Protein 1ZAR (pdb70)

Solvent-accessible surface area: 14507 Å² total; per-residue (Å²): 140,23,57,110,17,52,65,115,19,39,173,75,12,30,93,0,0,40,0,0,38,93,17,12,200,71,76,97,34,0,20,7,109,62,0,10,74,82,7,212,10,50,82,133,108,0,74,86,23,6,110,100,0,43,111,30,156,0,3,81,55,106,123,166,121,100,57,3,4,13,6,39,38,53,0,0,5,0,6,0,3,18,72,0,47,176,54,46,58,2,67,58,25,32,170,90,104,32,97,42,188,86,18,1,30,26,32,2,111,0,145,152,48,22,88,0,12,0,19,1,4,40,102,160,130,110,208,72,74,5,45,98,0,30,123,19,0,65,44,1,32,109,2,1,95,87,0,58,81,35,22,9,1,112,20,39,6,79,39,4,0,0,0,0,12,48,62,20,123,12,98,62,0,126,164,46,190,21,165,66,21,78,109,6,2,67,74,0,13,86,20,10,25,79,3,53,161,99,23,6,4,4,1,45,3,18,37,100,10,0,18,9,28,183,164,22,16,58,0,43,25,0,27,91,8,25,84,52,62,86,179,29,52,105,102,36,2,28,91,3,0,107,68,0,4,35,24,0,42,188,52,40,188,11,164,80,85,54,97,66,8,15,65,184,13,35,166

Organism: Archaeoglobus fulgidus (strain ATCC 49558 / DSM 4304 / JCM 9628 / NBRC 100126 / VC-16) (NCBI:txid224325)

Nearest PDB structures (foldseek):
  1zar-assembly1_A  TM=1.004E+00  e=7.094E-53  Archaeoglobus fulgidus
  1zao-assembly1_A  TM=9.991E-01  e=5.101E-49  Archaeoglobus fulgidus
  6hk6-assembly5_H  TM=8.586E-01  e=5.696E-20  Homo sapiens
  6hk6-assembly4_G  TM=8.604E-01  e=1.567E-19  Homo sapiens
  6fdn-assembly1_A  TM=8.155E-01  e=6.422E-16  Homo sapiens

Secondary structure (DSSP, 8-state):
-HHHHHHT--HHHHHHHHHHHTTTTT-SSEEHHHHHHHHT--HHHHHHHHHHHHHTTSEEEE-SSS-EEEE-HHHHHHHHHHHHHHTTS-SEEEEEEEE-SSEEEEEEEETTTEEEEEEEE-------HHHHHHHHHHHHHHHHHHTTTSSS--EEEEETTEEEEEPP--EEGGG---S-HHHHHHHHHHHHHHHHHTTEE-S--STTSEEEETTEEEE---TT-EETTSTTHHHHHHHHHHHHHHHHHHHH-----HHHHHHHHH-

B-factor: mean 25.36, std 10.96, range [11.83, 105.33]

Foldseek 3Di:
DLQVLLVVDDPLLLLLLVQQVVCLVPDLFAALVSSCVSSVHDSVVSVVSQVVCVVVQQWDFDCPPGTTIHGDLSNLVSSQVVVCVVVQNFPDWAAWPDDDDFWTKTWGAHPVQGIKIKIFTQAVPPPRRQVGLQLLQVQQQVLLVLLPPAQAWAWDDTGRNITITHDDPFAQQLPDDDPCLVVQLVLVLVSQLVSVVSQKHQQDAASRQWTDDPVHIHGHDRSRMDGRVPPCSLVSNLCNLVRHVVVCCVPPVDDDDSVVSSVVSVD

Radius of gyration: 21.13 Å; Cα contacts (8 Å, |Δi|>4): 454; chains: 1; bounding box: 56×55×35 Å

InterPro domains:
  IPR000687 RIO kinase [SM00090] (49-281)
  IPR008266 Tyrosine-protein kinase, active site [PS00109] (214-226)
  IPR011009 Protein kinase-like domain superfamily [SSF56112] (94-277)
  IPR015285 RIO2 kinase winged helix domain, N-terminal [PF09202] (10-86)
  IPR018934 RIO-type domain [PF01163] (106-273)
  IPR036388 Winged helix-like DNA-binding domain superfamily [G3DSA:1.10.10.10] (1-90)
  IPR036390 Winged helix DNA-binding domain superfamily [SSF46785] (2-89)

Structure (mmCIF, N/CA/C/O backbone):
data_1ZAR
#
_entry.id   1ZAR
#
_cell.length_a   116.328
_cell.length_b   44.589
_cell.length_c   62.630
_cell.angle_alpha   90.00
_cell.angle_beta   93.88
_cell.angle_gamma   90.00
#
_symmetry.space_group_name_H-M   'C 1 2 1'
#
loop_
_entity.id
_entity.type
_entity.pdbx_description
1 polymer 'Rio2 kinase'
2 non-polymer 'MANGANESE (II) ION'
3 non-polymer "ADENOSINE-5'-DIPHOSPHATE"
4 non-polymer 1,2-ETHANEDIOL
5 water water
#
loop_
_atom_site.group_PDB
_atom_site.id
_atom_site.type_symbol
_atom_site.label_atom_id
_atom_site.label_alt_id
_atom_site.label_comp_id
_atom_site.label_asym_id
_atom_site.label_entity_id
_atom_site.label_seq_id
_atom_site.pdbx_PDB_ins_code
_atom_site.Cartn_x
_atom_site.Cartn_y
_atom_site.Cartn_z
_atom_site.occupancy
_atom_site.B_iso_or_equiv
_atom_site.auth_seq_id
_atom_site.auth_comp_id
_atom_site.auth_asym_id
_atom_site.auth_atom_id
_atom_site.pdbx_PDB_model_num
ATOM 1 N N . ASN A 1 2 ? 65.436 48.175 22.130 1.00 39.53 2 ASN A N 1
ATOM 2 C CA . ASN A 1 2 ? 65.835 46.743 22.111 1.00 39.17 2 ASN A CA 1
ATOM 3 C C . ASN A 1 2 ? 65.300 45.937 20.917 1.00 38.21 2 ASN A C 1
ATOM 4 O O . ASN A 1 2 ? 66.034 45.103 20.376 1.00 38.00 2 ASN A O 1
ATOM 9 N N . ILE A 1 3 ? 64.038 46.158 20.520 1.00 36.83 3 ILE A N 1
ATOM 10 C CA . ILE A 1 3 ? 63.489 45.485 19.314 1.00 35.77 3 ILE A CA 1
ATOM 11 C C . ILE A 1 3 ? 64.350 45.764 18.075 1.00 34.47 3 ILE A C 1
ATOM 12 O O . ILE A 1 3 ? 64.510 44.895 17.206 1.00 33.31 3 ILE A O 1
ATOM 17 N N . ALA A 1 4 ? 64.903 46.973 18.007 1.00 33.32 4 ALA A N 1
ATOM 18 C CA . ALA A 1 4 ? 65.763 47.365 16.891 1.00 32.79 4 ALA A CA 1
ATOM 19 C C . ALA A 1 4 ? 67.096 46.629 16.969 1.00 32.24 4 ALA A C 1
ATOM 20 O O . ALA A 1 4 ? 67.651 46.236 15.948 1.00 32.00 4 ALA A O 1
ATOM 22 N N . GLU A 1 5 ? 67.594 46.442 18.191 1.00 31.90 5 GLU A N 1
ATOM 23 C CA . GLU A 1 5 ? 68.851 45.722 18.431 1.00 32.27 5 GLU A CA 1
ATOM 24 C C . GLU A 1 5 ? 68.686 44.260 18.058 1.00 30.16 5 GLU A C 1
ATOM 25 O O . GLU A 1 5 ? 69.539 43.656 17.404 1.00 29.83 5 GLU A O 1
ATOM 31 N N . LEU A 1 6 ? 67.568 43.693 18.476 1.00 28.52 6 LEU A N 1
ATOM 32 C CA . LEU A 1 6 ? 67.247 42.322 18.157 1.00 26.88 6 LEU A CA 1
ATOM 33 C C . LEU A 1 6 ? 67.204 42.130 16.644 1.00 25.79 6 LEU A C 1
ATOM 34 O O . LEU A 1 6 ? 67.761 41.168 16.108 1.00 24.43 6 LEU A O 1
ATOM 39 N N . TYR A 1 7 ? 66.526 43.052 15.968 1.00 25.11 7 TYR A N 1
ATOM 40 C CA . TYR A 1 7 ? 66.406 43.020 14.516 1.00 24.89 7 TYR A CA 1
ATOM 41 C C . TYR A 1 7 ? 67.787 42.972 13.863 1.00 25.96 7 TYR A C 1
ATOM 42 O O . TYR A 1 7 ? 68.007 42.246 12.879 1.00 25.18 7 TYR A O 1
ATOM 51 N N . GLY A 1 8 ? 68.722 43.738 14.427 1.00 26.82 8 GLY A N 1
ATOM 52 C CA . GLY A 1 8 ? 70.083 43.797 13.895 1.00 28.11 8 GLY A CA 1
ATOM 53 C C . GLY A 1 8 ? 70.929 42.547 14.091 1.00 28.59 8 GLY A C 1
ATOM 54 O O . GLY A 1 8 ? 72.002 42.438 13.493 1.00 29.83 8 GLY A O 1
ATOM 55 N N . LYS A 1 9 ? 70.474 41.619 14.935 1.00 28.68 9 LYS A N 1
ATOM 56 C CA . LYS A 1 9 ? 71.181 40.360 15.170 1.00 28.56 9 LYS A CA 1
ATOM 57 C C . LYS A 1 9 ? 70.821 39.303 14.124 1.00 28.18 9 LYS A C 1
ATOM 58 O O . LYS A 1 9 ? 71.435 38.226 14.078 1.00 28.18 9 LYS A O 1
ATOM 64 N N . MET A 1 10 ? 69.834 39.623 13.285 1.00 27.39 10 MET A N 1
ATOM 65 C CA . MET A 1 10 ? 69.270 38.665 12.332 1.00 26.84 10 MET A CA 1
ATOM 66 C C . MET A 1 10 ? 69.891 38.724 10.951 1.00 26.66 10 MET A C 1
ATOM 67 O O . MET A 1 10 ? 69.895 39.773 10.311 1.00 27.52 10 MET A O 1
ATOM 72 N N . GLY A 1 11 ? 70.385 37.584 10.489 1.00 26.26 11 GLY A N 1
ATOM 73 C CA . GLY A 1 11 ? 70.942 37.481 9.145 1.00 25.38 11 GLY A CA 1
ATOM 74 C C . GLY A 1 11 ? 69.935 36.870 8.199 1.00 24.98 11 GLY A C 1
ATOM 75 O O . GLY A 1 11 ? 68.834 36.491 8.605 1.00 24.23 11 GLY A O 1
ATOM 76 N N . LYS A 1 12 ? 70.326 36.757 6.935 1.00 24.26 12 LYS A N 1
ATOM 77 C CA . LYS A 1 12 ? 69.469 36.183 5.919 1.00 24.15 12 LYS A CA 1
ATOM 78 C C . LYS A 1 12 ? 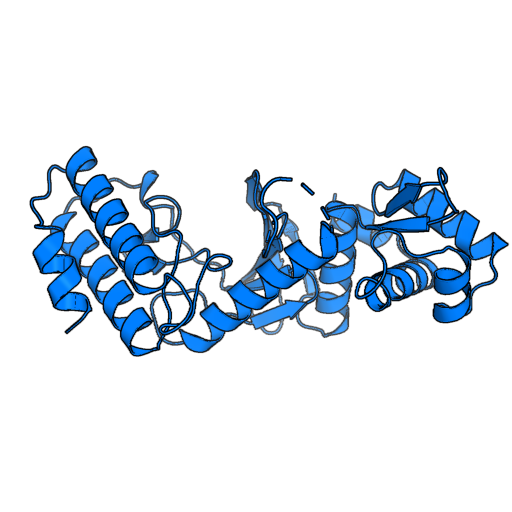68.995 34.774 6.301 1.00 22.72 12 LYS A C 1
ATOM 79 O O . LYS A 1 12 ? 67.829 34.448 6.097 1.00 21.91 12 LYS A O 1
ATOM 85 N N . HIS A 1 13 ? 69.880 33.958 6.871 1.00 21.44 13 HIS A N 1
ATOM 86 C CA . HIS A 1 13 ? 69.515 32.589 7.227 1.00 21.44 13 HIS A CA 1
ATOM 87 C C . HIS A 1 13 ? 68.519 32.572 8.362 1.00 20.48 13 HIS A C 1
ATOM 88 O O . HIS A 1 13 ? 67.595 31.770 8.339 1.00 19.54 13 HIS A O 1
ATOM 95 N N . SER A 1 14 ? 68.667 33.500 9.308 1.00 20.56 14 SER A N 1
ATOM 96 C CA . SER A 1 14 ? 67.694 33.610 10.410 1.00 20.60 14 SER A CA 1
ATOM 97 C C . SER A 1 14 ? 66.286 33.928 9.896 1.00 19.69 14 SER A C 1
ATOM 98 O O . SER A 1 14 ? 65.289 33.274 10.277 1.00 19.12 14 SER A O 1
ATOM 101 N N . TRP A 1 15 ? 66.191 34.928 9.021 1.00 19.67 15 TRP A N 1
ATOM 102 C CA . TRP A 1 15 ? 64.893 35.261 8.434 1.00 18.87 15 TRP A CA 1
ATOM 103 C C . TRP A 1 15 ? 64.287 34.076 7.659 1.00 18.99 15 TRP A C 1
ATOM 104 O O . TRP A 1 15 ? 63.084 33.842 7.725 1.00 18.89 15 TRP A O 1
ATOM 115 N N . ARG A 1 16 ? 65.128 33.316 6.940 1.00 19.08 16 ARG A N 1
ATOM 116 C CA . ARG A 1 16 ? 64.638 32.140 6.197 1.00 19.23 16 ARG A CA 1
ATOM 117 C C . ARG A 1 16 ? 64.061 31.087 7.133 1.00 18.30 16 ARG A C 1
ATOM 118 O O . ARG A 1 16 ? 63.018 30.471 6.837 1.00 18.62 16 ARG A O 1
ATOM 126 N N . ILE A 1 17 ? 64.714 30.890 8.276 1.00 16.80 17 ILE A N 1
ATOM 127 C CA . ILE A 1 17 ? 64.205 29.959 9.289 1.00 16.10 17 ILE A CA 1
ATOM 128 C C . ILE A 1 17 ? 62.858 30.448 9.831 1.00 15.77 17 ILE A C 1
ATOM 129 O O . ILE A 1 17 ? 61.890 29.663 9.958 1.00 15.67 17 ILE A O 1
ATOM 134 N N . MET A 1 18 ? 62.768 31.750 10.095 1.00 15.41 18 MET A N 1
ATOM 135 C CA . MET A 1 18 ? 61.519 32.314 10.609 1.00 17.98 18 MET A CA 1
ATOM 136 C C . MET A 1 18 ? 60.377 32.210 9.595 1.00 17.44 18 MET A C 1
ATOM 137 O O . MET A 1 18 ? 59.230 31.917 9.971 1.00 16.15 18 MET A O 1
ATOM 142 N N . ASP A 1 19 ? 60.697 32.428 8.318 1.00 17.54 19 ASP A N 1
ATOM 143 C CA . ASP A 1 19 ? 59.719 32.263 7.225 1.00 18.94 19 ASP A CA 1
ATOM 144 C C . ASP A 1 19 ? 59.164 30.839 7.204 1.00 19.22 19 ASP A C 1
ATOM 145 O O . ASP A 1 19 ? 57.961 30.616 7.023 1.00 18.61 19 ASP A O 1
ATOM 154 N N . ALA A 1 20 ? 60.066 29.868 7.353 1.00 17.97 20 ALA A N 1
ATOM 155 C CA . ALA A 1 20 ? 59.694 28.465 7.362 1.00 18.32 20 ALA A CA 1
ATOM 156 C C . ALA A 1 20 ? 58.756 28.104 8.508 1.00 17.68 20 ALA A C 1
ATOM 157 O O . ALA A 1 20 ? 57.854 27.274 8.339 1.00 19.27 20 ALA A O 1
ATOM 159 N N . ILE A 1 21 ? 58.982 28.663 9.697 1.00 16.56 21 ILE A N 1
ATOM 160 C CA . ILE A 1 21 ? 58.025 28.442 10.789 1.00 16.44 21 ILE A CA 1
ATOM 161 C C . ILE A 1 21 ? 56.697 29.088 10.388 1.00 16.64 21 ILE A C 1
ATOM 162 O O . ILE A 1 21 ? 55.648 28.426 10.380 1.00 16.33 21 ILE A O 1
ATOM 167 N N . PHE A 1 22 ? 56.752 30.371 10.023 1.00 16.16 22 PHE A N 1
ATOM 168 C CA . PHE A 1 22 ? 55.529 31.129 9.717 1.00 17.00 22 PHE A CA 1
ATOM 169 C C . PHE A 1 22 ? 54.617 30.434 8.729 1.00 17.72 22 PHE A C 1
ATOM 170 O O . PHE A 1 22 ? 53.396 30.399 8.922 1.00 18.31 22 PHE A O 1
ATOM 178 N N . LYS A 1 23 ? 55.213 29.887 7.680 1.00 18.30 23 LYS A N 1
ATOM 179 C CA . LYS A 1 23 ? 54.446 29.313 6.560 1.00 19.91 23 LYS A CA 1
ATOM 180 C C . LYS A 1 23 ? 53.864 27.947 6.890 1.00 20.26 23 LYS A C 1
ATOM 181 O O . LYS A 1 23 ? 53.075 27.381 6.114 1.00 19.95 23 LYS A O 1
ATOM 187 N N . ASN A 1 24 ? 54.232 27.425 8.052 1.00 19.04 24 ASN A N 1
ATOM 188 C CA . ASN A 1 24 ? 53.739 26.118 8.487 1.00 20.22 24 ASN A CA 1
ATOM 189 C C . ASN A 1 24 ? 52.932 26.181 9.771 1.00 19.85 24 ASN A C 1
ATOM 190 O O . ASN A 1 24 ? 52.578 25.166 10.335 1.00 20.09 24 ASN A O 1
ATOM 195 N N . LEU A 1 25 ? 52.614 27.395 10.213 1.00 19.91 25 LEU A N 1
ATOM 196 C CA . LEU A 1 25 ? 51.782 27.578 11.391 1.00 21.78 25 LEU A CA 1
ATOM 197 C C . LEU A 1 25 ? 50.350 27.093 11.189 1.00 23.04 25 LEU A C 1
ATOM 198 O O . LEU A 1 25 ? 49.657 26.803 12.165 1.00 24.16 25 LEU A O 1
ATOM 203 N N . TRP A 1 26 ? 49.919 27.001 9.932 1.00 24.82 26 TRP A N 1
ATOM 204 C CA . TRP A 1 26 ? 48.530 26.660 9.617 1.00 27.30 26 TRP A CA 1
ATOM 205 C C . TRP A 1 26 ? 48.202 25.225 10.019 1.00 27.86 26 TRP A C 1
ATOM 206 O O . TRP A 1 26 ? 47.039 24.885 10.259 1.00 28.68 26 TRP A O 1
ATOM 217 N N . ASP A 1 27 ? 49.210 24.372 10.090 1.00 27.19 27 ASP A N 1
ATOM 218 C CA . ASP A 1 27 ? 48.907 22.996 10.474 1.00 27.60 27 ASP A CA 1
ATOM 219 C C . ASP A 1 27 ? 49.780 22.418 11.600 1.00 26.95 27 ASP A C 1
ATOM 220 O O . ASP A 1 27 ? 49.586 21.275 11.998 1.00 26.32 27 ASP A O 1
ATOM 225 N N . TYR A 1 28 ? 50.720 23.212 12.119 1.00 26.15 28 TYR A N 1
ATOM 226 C CA . TYR A 1 28 ? 51.465 22.859 13.344 1.00 25.89 28 TYR A CA 1
ATOM 227 C C . TYR A 1 28 ? 51.555 24.035 14.301 1.00 26.14 28 TYR A C 1
ATOM 228 O O . TYR A 1 28 ? 51.751 25.170 13.871 1.00 27.27 28 TYR A O 1
ATOM 237 N N . GLU A 1 29 ? 51.436 23.770 15.594 1.00 25.77 29 GLU A N 1
ATOM 238 C CA . GLU A 1 29 ? 51.797 24.774 16.584 1.00 27.14 29 GLU A CA 1
ATOM 239 C C . GLU A 1 29 ? 53.321 24.815 16.658 1.00 25.69 29 GLU A C 1
ATOM 240 O O . GLU A 1 29 ? 53.938 25.860 16.451 1.00 27.15 29 GLU A O 1
ATOM 246 N N . TYR A 1 30 ? 53.918 23.653 16.921 1.00 23.28 30 TYR A N 1
ATOM 247 C CA . TYR A 1 30 ? 55.372 23.498 16.878 1.00 21.56 30 TYR A CA 1
ATOM 248 C C . TYR A 1 30 ? 55.730 22.840 15.572 1.00 19.48 30 TYR A C 1
ATOM 249 O O . TYR A 1 30 ? 55.400 21.664 15.341 1.00 18.52 30 TYR A O 1
ATOM 258 N N . VAL A 1 31 ? 56.364 23.610 14.698 1.00 17.48 31 VAL A N 1
ATOM 259 C CA . VAL A 1 31 ? 56.732 23.112 13.383 1.00 16.21 31 VAL A CA 1
ATOM 260 C C . VAL A 1 31 ? 57.937 22.158 13.513 1.00 16.05 31 VAL A C 1
ATOM 261 O O . VAL A 1 31 ? 58.952 22.527 14.102 1.00 16.56 31 VAL A O 1
ATOM 265 N N . PRO A 1 32 ? 57.832 20.941 12.947 1.00 16.54 32 PRO A N 1
ATOM 266 C CA . PRO A 1 32 ? 58.926 19.989 13.023 1.00 16.36 32 PRO A CA 1
ATOM 267 C C . PRO A 1 32 ? 60.206 20.521 12.382 1.00 16.64 32 PRO A C 1
ATOM 268 O O . PRO A 1 32 ? 60.155 21.167 11.331 1.00 16.10 32 PRO A O 1
ATOM 272 N N . LEU A 1 33 ? 61.338 20.266 13.038 1.00 17.18 33 LEU A N 1
ATOM 273 C CA . LEU A 1 33 ? 62.643 20.648 12.509 1.00 17.74 33 LEU A CA 1
ATO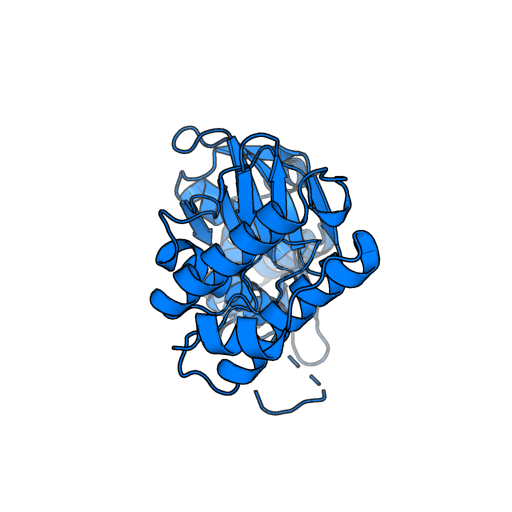M 274 C C . LEU A 1 33 ? 62.830 20.255 11.049 1.00 18.19 33 LEU A C 1
ATOM 275 O O . LEU A 1 33 ? 63.365 21.023 10.264 1.00 18.17 33 LEU A O 1
ATOM 280 N N . GLN A 1 34 ? 62.418 19.032 10.688 1.00 18.99 34 GLN A N 1
ATOM 281 C CA . GLN A 1 34 ? 62.616 18.549 9.319 1.00 19.62 34 GLN A CA 1
ATOM 282 C C . GLN A 1 34 ? 61.920 19.408 8.273 1.00 19.61 34 GLN A C 1
ATOM 283 O O . GLN A 1 34 ? 62.436 19.565 7.167 1.00 19.28 34 GLN A O 1
ATOM 289 N N . LEU A 1 35 ? 60.741 19.935 8.628 1.00 19.55 35 LEU A N 1
ATOM 290 C CA . LEU A 1 35 ? 59.969 20.826 7.754 1.00 20.23 35 LEU A CA 1
ATOM 291 C C . LEU A 1 35 ? 60.554 22.218 7.680 1.00 20.38 35 LEU A C 1
ATOM 292 O O . LEU A 1 35 ? 60.548 22.855 6.629 1.00 19.71 35 LEU A O 1
ATOM 297 N N . ILE A 1 36 ? 61.031 22.709 8.820 1.00 18.80 36 ILE A N 1
ATOM 298 C CA . ILE A 1 36 ? 61.711 23.988 8.849 1.00 18.57 36 ILE A CA 1
ATOM 299 C C . ILE A 1 36 ? 62.929 23.904 7.930 1.00 19.04 36 ILE A C 1
ATOM 300 O O . ILE A 1 36 ? 63.125 24.778 7.104 1.00 19.68 36 ILE A O 1
ATOM 305 N N . SER A 1 37 ? 63.718 22.841 8.076 1.00 20.00 37 SER A N 1
ATOM 306 C CA . SER A 1 37 ? 64.920 22.610 7.248 1.00 21.52 37 SER A CA 1
ATOM 307 C C . SER A 1 37 ? 64.564 22.497 5.753 1.00 22.69 37 SER A C 1
ATOM 308 O O . SER A 1 37 ? 65.130 23.196 4.906 1.00 22.22 37 SER A O 1
ATOM 311 N N . SER A 1 38 ? 63.598 21.639 5.432 1.00 23.93 38 SER A N 1
ATOM 312 C CA . SER A 1 38 ? 63.228 21.447 4.023 1.00 25.64 38 SER A CA 1
ATOM 313 C C . SER A 1 38 ? 62.652 22.722 3.383 1.00 26.01 38 SER A C 1
ATOM 314 O O . SER A 1 38 ? 63.007 23.051 2.249 1.00 26.21 38 SER A O 1
ATOM 317 N N . HIS A 1 39 ? 61.814 23.462 4.116 1.00 25.49 39 HIS A N 1
ATOM 318 C CA . HIS A 1 39 ? 61.238 24.716 3.603 1.00 26.51 39 HIS A CA 1
ATOM 319 C C . HIS A 1 39 ? 62.287 25.806 3.403 1.00 25.83 39 HIS A C 1
ATOM 320 O O . HIS A 1 39 ? 62.264 26.514 2.389 1.00 26.56 39 HIS A O 1
ATOM 327 N N . ALA A 1 40 ? 63.222 25.928 4.348 1.00 24.31 40 ALA A N 1
ATOM 328 C CA . ALA A 1 40 ? 64.211 26.997 4.316 1.00 24.42 40 ALA A CA 1
ATOM 329 C C . ALA A 1 40 ? 65.367 26.641 3.388 1.00 24.42 40 ALA A C 1
ATOM 330 O O . ALA A 1 40 ? 66.184 27.509 3.072 1.00 24.19 40 ALA A O 1
ATOM 332 N N . ARG A 1 41 ? 65.407 25.374 2.956 1.00 24.58 41 ARG A N 1
ATOM 333 C CA . ARG A 1 41 ? 66.537 24.827 2.182 1.00 25.88 41 ARG A CA 1
ATOM 334 C C . ARG A 1 41 ? 67.856 25.069 2.918 1.00 25.51 41 ARG A C 1
ATOM 335 O O . ARG A 1 41 ? 68.838 25.550 2.340 1.00 25.88 41 ARG A O 1
ATOM 343 N N . ILE A 1 42 ? 67.835 24.757 4.214 1.00 24.79 42 ILE A N 1
ATOM 344 C CA . ILE A 1 42 ? 68.996 24.812 5.094 1.00 24.42 42 ILE A CA 1
ATOM 345 C C . ILE A 1 42 ? 69.066 23.464 5.759 1.00 24.94 42 ILE A C 1
ATOM 346 O O . ILE A 1 42 ? 68.038 22.964 6.227 1.00 25.15 42 ILE A O 1
ATOM 351 N N . GLY A 1 43 ? 70.269 22.875 5.795 1.00 24.62 43 GLY A N 1
ATOM 352 C CA . GLY A 1 43 ? 70.486 21.520 6.299 1.00 25.48 43 GLY A CA 1
ATOM 353 C C . GLY A 1 43 ? 70.063 21.399 7.740 1.00 25.36 43 GLY A C 1
ATOM 354 O O . GLY A 1 43 ? 70.090 22.398 8.467 1.00 24.58 43 GLY A O 1
ATOM 355 N N . GLU A 1 44 ? 69.646 20.200 8.153 1.00 25.71 44 GLU A N 1
ATOM 356 C CA . GLU A 1 44 ? 69.057 20.036 9.486 1.00 26.96 44 GLU A CA 1
ATOM 357 C C . GLU A 1 44 ? 69.974 20.443 10.629 1.00 26.25 44 GLU A C 1
ATOM 358 O O . GLU A 1 44 ? 69.519 21.045 11.594 1.00 24.87 44 GLU A O 1
ATOM 364 N N . GLU A 1 45 ? 71.269 20.142 10.527 1.00 26.15 45 GLU A N 1
ATOM 365 C CA . GLU A 1 45 ? 72.168 20.469 11.635 1.00 26.41 45 GLU A CA 1
ATOM 366 C C . GLU A 1 45 ? 72.316 21.987 11.760 1.00 24.46 45 GLU A C 1
ATOM 367 O O . GLU A 1 45 ? 72.250 22.521 12.872 1.00 24.12 45 GLU A O 1
ATOM 373 N N . LYS A 1 46 ? 72.457 22.671 10.624 1.00 22.43 46 LYS A N 1
ATOM 374 C CA . LYS A 1 46 ? 72.564 24.136 10.602 1.00 22.26 46 LYS A CA 1
ATOM 375 C C . LYS A 1 46 ? 71.253 24.788 11.061 1.00 21.19 46 LYS A C 1
ATOM 376 O O . LYS A 1 46 ? 71.277 25.745 11.844 1.00 20.29 46 LYS A O 1
ATOM 382 N N . ALA A 1 47 ? 70.130 24.277 10.561 1.00 19.65 47 ALA A N 1
ATOM 383 C CA . ALA A 1 47 ? 68.804 24.768 11.014 1.00 18.86 47 ALA A CA 1
ATOM 384 C C . ALA A 1 47 ? 68.656 24.630 12.530 1.00 18.92 47 ALA A C 1
ATOM 385 O O . ALA A 1 47 ? 68.140 25.538 13.222 1.00 17.58 47 ALA A O 1
ATOM 387 N N . ARG A 1 48 ? 69.071 23.485 13.063 1.00 19.14 48 ARG A N 1
ATOM 388 C CA . ARG A 1 48 ? 69.036 23.290 14.506 1.00 19.68 48 ARG A CA 1
ATOM 389 C C . ARG A 1 48 ? 69.883 24.316 15.246 1.00 19.50 48 ARG A C 1
ATOM 390 O O . ARG A 1 48 ? 69.435 24.880 16.260 1.00 19.06 48 ARG A O 1
ATOM 398 N N . ASN A 1 49 ? 71.079 24.574 14.738 1.00 19.26 49 ASN A N 1
ATOM 399 C CA . ASN A 1 49 ? 71.949 25.592 15.350 1.00 19.83 49 ASN A CA 1
ATOM 400 C C . ASN A 1 49 ? 71.322 26.980 15.323 1.00 18.83 49 ASN A C 1
ATOM 401 O O . ASN A 1 49 ? 71.365 27.709 16.320 1.00 18.67 49 ASN A O 1
ATOM 406 N N . ILE A 1 50 ? 70.728 27.332 14.189 1.00 18.35 50 ILE A N 1
ATOM 407 C CA . ILE A 1 50 ? 70.028 28.635 14.066 1.00 17.39 50 ILE A CA 1
ATOM 408 C C . ILE A 1 50 ? 68.884 28.743 15.098 1.00 16.23 50 ILE A C 1
ATOM 409 O O . ILE A 1 50 ? 68.741 29.769 15.776 1.00 16.84 50 ILE A O 1
ATOM 414 N N . LEU A 1 51 ? 68.069 27.701 15.204 1.00 15.39 51 LEU A N 1
ATOM 415 C CA . LEU A 1 51 ? 66.944 27.675 16.143 1.00 15.08 51 LEU A CA 1
ATOM 416 C C . LEU A 1 51 ? 67.389 27.736 17.605 1.00 15.74 51 LEU A C 1
ATOM 417 O O . LEU A 1 51 ? 66.773 28.412 18.430 1.00 15.41 51 LEU A O 1
ATOM 422 N N . LYS A 1 52 ? 68.499 27.072 17.929 1.00 16.39 52 LYS A N 1
ATOM 423 C CA . LYS A 1 52 ? 69.075 27.238 19.265 1.00 16.88 52 LYS A CA 1
ATOM 424 C C . LYS A 1 52 ? 69.456 28.694 19.573 1.00 16.90 52 LYS A C 1
ATOM 425 O O . LYS A 1 52 ? 69.161 29.182 20.649 1.00 17.16 52 LYS A O 1
ATOM 431 N N . TYR A 1 53 ? 70.103 29.371 18.638 1.00 16.57 53 TYR A N 1
ATOM 432 C CA . TYR A 1 53 ? 70.492 30.771 18.848 1.00 17.82 53 TYR A CA 1
ATOM 433 C C . TYR A 1 53 ? 69.248 31.679 18.917 1.00 17.61 53 TYR A C 1
ATOM 434 O O . TYR A 1 53 ? 69.144 32.567 19.781 1.00 17.89 53 TYR A O 1
ATOM 443 N N . LEU A 1 54 ? 68.283 31.428 18.039 1.00 16.75 54 LEU A N 1
ATOM 444 C CA . LEU A 1 54 ? 67.037 32.204 18.107 1.00 16.50 54 LEU A CA 1
ATOM 445 C C . LEU A 1 54 ? 66.315 31.981 19.433 1.00 16.89 54 LEU A C 1
ATOM 446 O O . LEU A 1 54 ? 65.706 32.904 19.952 1.00 17.41 54 LEU A O 1
ATOM 451 N N . SER A 1 55 ? 66.376 30.771 19.992 1.00 17.33 55 SER A N 1
ATOM 452 C CA . SER A 1 55 ? 65.797 30.536 21.314 1.00 17.97 55 SER A CA 1
ATOM 453 C C . SER A 1 55 ? 66.558 31.336 22.406 1.00 19.52 55 SER A C 1
ATOM 454 O O . SER A 1 55 ? 65.944 31.883 23.343 1.00 18.70 55 SER A O 1
ATOM 457 N N . ASP A 1 56 ? 67.880 31.435 22.254 1.00 19.99 56 ASP A N 1
ATOM 458 C CA . ASP A 1 56 ? 68.714 32.228 23.173 1.00 21.38 56 ASP A CA 1
ATOM 459 C C . ASP A 1 56 ? 68.320 33.707 23.169 1.00 21.64 56 ASP A C 1
ATOM 460 O O . ASP A 1 56 ? 68.360 34.377 24.212 1.00 22.59 56 ASP A O 1
ATOM 465 N N . LEU A 1 57 ? 67.929 34.195 21.995 1.00 21.00 57 LEU A N 1
ATOM 466 C CA . LEU A 1 57 ? 67.477 35.571 21.778 1.00 20.91 57 LEU A CA 1
ATOM 467 C C . LEU A 1 57 ? 65.984 35.783 22.081 1.00 20.83 57 LEU A C 1
ATOM 468 O O . LEU A 1 57 ? 65.467 36.907 21.929 1.00 20.98 57 LEU A O 1
ATOM 473 N N . ARG A 1 58 ? 65.304 34.710 22.500 1.00 20.31 58 ARG A N 1
ATOM 474 C CA . ARG A 1 58 ? 63.897 34.725 22.920 1.00 21.06 58 ARG A CA 1
ATOM 475 C C . ARG A 1 58 ? 62.924 34.981 21.748 1.00 19.53 58 ARG A C 1
ATOM 476 O O . ARG A 1 58 ? 61.817 35.513 21.940 1.00 18.71 58 ARG A O 1
ATOM 484 N N . VAL A 1 59 ? 63.345 34.567 20.548 1.00 16.79 59 VAL A N 1
ATOM 485 C CA . VAL A 1 59 ? 62.603 34.779 19.302 1.00 15.83 59 VAL A CA 1
ATOM 486 C C . VAL A 1 59 ? 61.745 33.525 18.996 1.00 16.58 59 VAL A C 1
ATOM 487 O O . VAL A 1 59 ? 60.649 33.633 18.424 1.00 15.43 59 VAL A O 1
ATOM 491 N N . VAL A 1 60 ? 62.267 32.340 19.351 1.00 15.60 60 VAL A N 1
ATOM 492 C CA . VAL A 1 60 ? 61.523 31.070 19.192 1.00 16.04 60 VAL A CA 1
ATOM 493 C C . VAL A 1 60 ? 61.520 30.302 20.490 1.00 15.98 60 VAL A C 1
ATOM 494 O O . VAL A 1 60 ? 62.375 30.551 21.367 1.00 16.22 60 VAL A O 1
ATOM 498 N N . GLN A 1 61 ? 60.549 29.405 20.624 1.00 17.11 61 GLN A N 1
ATOM 499 C CA . GLN A 1 61 ? 60.510 28.425 21.704 1.00 18.81 61 GLN A CA 1
ATOM 500 C C . GLN A 1 61 ? 60.630 27.061 21.054 1.00 18.19 61 GLN A C 1
ATOM 501 O O . GLN A 1 61 ? 59.861 26.740 20.150 1.00 17.38 61 GLN A O 1
ATOM 507 N N . ASN A 1 62 ? 61.613 26.281 21.500 1.00 18.33 62 ASN A N 1
ATOM 508 C CA . ASN A 1 62 ? 61.854 24.951 20.957 1.00 19.57 62 ASN A CA 1
ATOM 509 C C . ASN A 1 62 ? 61.394 23.930 21.980 1.00 20.80 62 ASN A C 1
ATOM 510 O O . ASN A 1 62 ? 61.619 24.094 23.185 1.00 21.85 62 ASN A O 1
ATOM 515 N N . ARG A 1 63 ? 60.747 22.879 21.499 1.00 20.97 63 ARG A N 1
ATOM 516 C CA . ARG A 1 63 ? 60.310 21.804 22.366 1.00 23.05 63 ARG A CA 1
ATOM 517 C C . ARG A 1 63 ? 60.807 20.489 21.815 1.00 23.54 63 ARG A C 1
ATOM 518 O O . ARG A 1 63 ? 61.130 20.382 20.629 1.00 21.65 63 ARG A O 1
ATOM 526 N N . GLN A 1 64 ? 60.897 19.494 22.690 1.00 25.12 64 GLN A N 1
ATOM 527 C CA . GLN A 1 64 ? 61.419 18.185 22.296 1.00 27.86 64 GLN A CA 1
ATOM 528 C C . GLN A 1 64 ? 60.642 17.007 22.899 1.00 27.72 64 GLN A C 1
ATOM 529 O O . GLN A 1 64 ? 61.034 15.859 22.682 1.00 29.04 64 GLN A O 1
ATOM 535 N N . LYS A 1 65 ? 59.548 17.277 23.614 1.00 28.59 65 LYS A N 1
ATOM 536 C CA . LYS A 1 65 ? 58.819 16.220 24.346 1.00 29.17 65 LYS A CA 1
ATOM 537 C C . LYS A 1 65 ? 58.423 15.063 23.427 1.00 28.29 65 LYS A C 1
ATOM 538 O O . LYS A 1 65 ? 58.751 13.904 23.705 1.00 29.06 65 LYS A O 1
ATOM 544 N N . ASP A 1 66 ? 57.729 15.384 22.341 1.00 26.68 66 ASP A N 1
ATOM 545 C CA . ASP A 1 66 ? 57.279 14.384 21.385 1.00 24.95 66 ASP A CA 1
ATOM 546 C C . ASP A 1 66 ? 58.157 14.375 20.132 1.00 23.83 66 ASP A C 1
ATOM 547 O O . ASP A 1 66 ? 58.403 13.316 19.542 1.00 22.68 66 ASP A O 1
ATOM 552 N N . TYR A 1 67 ? 58.642 15.553 19.738 1.00 21.16 67 TYR A N 1
ATOM 553 C CA . TYR A 1 67 ? 59.519 15.677 18.556 1.00 20.15 67 TYR A CA 1
ATOM 554 C C . TYR A 1 67 ? 60.195 17.034 18.603 1.00 20.06 67 TYR A C 1
ATOM 555 O O . TYR A 1 67 ? 59.781 17.892 19.382 1.00 20.02 67 TYR A O 1
ATOM 564 N N . GLU A 1 68 ? 61.209 17.230 17.770 1.00 20.08 68 GLU A N 1
ATOM 565 C CA . GLU A 1 68 ? 61.933 18.502 17.759 1.00 20.16 68 GLU A CA 1
ATOM 566 C C . GLU A 1 68 ? 61.108 19.479 16.938 1.00 19.13 68 GLU A C 1
ATOM 567 O O . GLU A 1 68 ? 60.997 19.335 15.721 1.00 19.48 68 GLU A O 1
ATOM 573 N N . GLY A 1 69 ? 60.504 20.441 17.630 1.00 18.58 69 GLY A N 1
ATOM 574 C CA . GLY A 1 69 ? 59.623 21.420 16.986 1.00 17.38 69 GLY A CA 1
ATOM 575 C C . GLY A 1 69 ? 59.843 22.819 17.542 1.00 16.62 69 GLY A C 1
ATOM 576 O O . GLY A 1 69 ? 60.293 22.997 18.670 1.00 17.45 69 GLY A O 1
ATOM 577 N N . SER A 1 70 ? 59.482 23.818 16.746 1.00 17.31 70 SER A N 1
ATOM 578 C CA . SER A 1 70 ? 59.737 25.207 17.124 1.00 15.05 70 SER A CA 1
ATOM 579 C C . SER A 1 70 ? 58.526 26.056 16.791 1.00 15.59 70 SER A C 1
ATOM 580 O O . SER A 1 70 ? 57.806 25.800 15.822 1.00 14.57 70 SER A O 1
ATOM 583 N N . THR A 1 71 ? 58.328 27.106 17.585 1.00 15.07 71 THR A N 1
ATOM 584 C CA . THR A 1 71 ? 57.283 28.079 17.286 1.00 15.59 71 THR A CA 1
ATOM 585 C C . THR A 1 71 ? 57.770 29.464 17.693 1.00 15.44 71 THR A C 1
ATOM 586 O O . THR A 1 71 ? 58.800 29.591 18.362 1.00 15.38 71 THR A O 1
ATOM 590 N N . PHE A 1 72 ? 57.043 30.502 17.286 1.00 14.78 72 PHE A N 1
ATOM 591 C CA . PHE A 1 72 ? 57.398 31.858 17.715 1.00 14.63 72 PHE A CA 1
ATOM 592 C C . PHE A 1 72 ? 57.027 32.104 19.164 1.00 15.03 72 PHE A C 1
ATOM 593 O O . PHE A 1 72 ? 56.031 31.572 19.664 1.00 16.48 72 PHE A O 1
ATOM 601 N N . THR A 1 73 ? 57.837 32.924 19.827 1.00 14.76 73 THR A N 1
ATOM 602 C CA . THR A 1 73 ? 57.396 33.670 21.008 1.00 15.44 73 THR A CA 1
ATOM 603 C C . THR A 1 73 ? 56.676 34.931 20.518 1.00 14.88 73 THR A C 1
ATOM 604 O O . THR A 1 73 ? 56.691 35.255 19.319 1.00 14.26 73 THR A O 1
ATOM 608 N N . PHE A 1 74 ? 56.044 35.659 21.440 1.00 15.04 74 PHE A N 1
ATOM 609 C CA . PHE A 1 74 ? 55.456 36.951 21.047 1.00 14.92 74 PHE A CA 1
ATOM 610 C C . PHE A 1 74 ? 56.507 37.895 20.438 1.00 15.25 74 PHE A C 1
ATOM 611 O O . PHE A 1 74 ? 56.261 38.519 19.395 1.00 15.27 74 PHE A O 1
ATOM 619 N N . ILE A 1 75 ? 57.670 37.994 21.097 1.00 15.39 75 ILE A N 1
ATOM 620 C CA . ILE A 1 75 ? 58.789 38.812 20.625 1.00 17.44 75 ILE A CA 1
ATOM 621 C C . ILE A 1 75 ? 59.176 38.377 19.217 1.00 15.76 75 ILE A C 1
ATOM 622 O O . ILE A 1 75 ? 59.360 39.205 18.327 1.00 15.41 75 ILE A O 1
ATOM 627 N N . GLY A 1 76 ? 59.279 37.068 19.006 1.00 14.31 76 GLY A N 1
ATOM 628 C CA . GLY A 1 76 ? 59.691 36.552 17.707 1.00 13.74 76 GLY A CA 1
ATOM 629 C C . GLY A 1 76 ? 58.676 36.774 16.603 1.00 13.34 76 GLY A C 1
ATOM 630 O O . GLY A 1 76 ? 59.037 37.127 15.471 1.00 13.72 76 GLY A O 1
ATOM 631 N N . LEU A 1 77 ? 57.399 36.520 16.898 1.00 13.10 77 LEU A N 1
ATOM 632 C CA . LEU A 1 77 ? 56.342 36.769 15.920 1.00 12.84 77 LEU A CA 1
ATOM 633 C C . LEU A 1 77 ? 56.289 38.262 15.548 1.00 13.06 77 LEU A C 1
ATOM 634 O O . LEU A 1 77 ? 56.095 38.610 14.378 1.00 12.91 77 LEU A O 1
ATOM 639 N N . SER A 1 78 ? 56.432 39.126 16.559 1.00 13.35 78 SER A N 1
ATOM 640 C CA . SER A 1 78 ? 56.466 40.586 16.362 1.00 14.10 78 SER A CA 1
ATOM 641 C C . SER A 1 78 ? 57.656 40.975 15.477 1.00 14.63 78 SER A C 1
ATOM 642 O O . SER A 1 78 ? 57.511 41.706 14.508 1.00 14.99 78 SER A O 1
ATOM 645 N N . LEU A 1 79 ? 58.826 40.434 15.800 1.00 14.22 79 LEU A N 1
ATOM 646 C CA . LEU A 1 79 ? 60.044 40.711 15.031 1.00 15.48 79 LEU A CA 1
ATOM 647 C C . LEU A 1 79 ? 59.868 40.284 13.565 1.00 15.19 79 LEU A C 1
ATOM 648 O O . LEU A 1 79 ? 60.215 41.032 12.635 1.00 16.24 79 LEU A O 1
ATOM 653 N N . TYR A 1 80 ? 59.322 39.100 13.358 1.00 15.08 80 TYR A N 1
ATOM 654 C CA . TYR A 1 80 ? 59.117 38.589 12.019 1.00 15.80 80 TYR A CA 1
ATOM 655 C C . TYR A 1 80 ? 58.111 39.460 11.253 1.00 15.50 80 TYR A C 1
ATOM 656 O O . TYR A 1 80 ? 58.297 39.767 10.076 1.00 14.12 80 TYR A O 1
ATOM 665 N N . SER A 1 81 ? 57.037 39.862 11.937 1.00 14.50 81 SER A N 1
ATOM 666 C CA . SER A 1 81 ? 56.025 40.701 11.309 1.00 13.83 81 SER A CA 1
ATOM 667 C C . SER A 1 81 ? 56.613 42.081 10.939 1.00 14.13 81 SER A C 1
ATOM 668 O O . SER A 1 81 ? 56.328 42.642 9.860 1.00 14.40 81 SER A O 1
ATOM 671 N N . LEU A 1 82 ? 57.416 42.619 11.842 1.00 14.57 82 LEU A N 1
ATOM 672 C CA . LEU A 1 82 ? 58.156 43.854 11.563 1.00 15.47 82 LEU A CA 1
ATOM 673 C C . LEU A 1 82 ? 59.024 43.672 10.314 1.00 15.46 82 LEU A C 1
ATOM 674 O O . LEU A 1 82 ? 59.038 44.540 9.437 1.00 15.38 82 LEU A O 1
ATOM 679 N N . HIS A 1 83 ? 59.726 42.545 10.222 1.00 15.43 83 HIS A N 1
ATOM 680 C CA . HIS A 1 83 ? 60.543 42.279 9.012 1.00 16.58 83 HIS A CA 1
ATOM 681 C C . HIS A 1 83 ? 59.702 42.340 7.727 1.00 16.73 83 HIS A C 1
ATOM 682 O O . HIS A 1 83 ? 60.121 42.924 6.709 1.00 16.82 83 HIS A O 1
ATOM 689 N N . ARG A 1 84 ? 58.521 41.727 7.755 1.00 16.06 84 ARG A N 1
ATOM 690 C CA . ARG A 1 84 ? 57.631 41.727 6.601 1.00 16.89 84 ARG A CA 1
ATOM 691 C C . ARG A 1 84 ? 57.234 43.156 6.243 1.00 16.50 84 ARG A C 1
ATOM 692 O O . ARG A 1 84 ? 57.204 43.519 5.066 1.00 16.98 84 ARG A O 1
ATOM 700 N N . LEU A 1 85 ? 56.977 43.975 7.261 1.00 16.45 85 LEU A N 1
ATOM 701 C CA . LEU A 1 85 ? 56.644 45.382 7.040 1.00 16.36 85 LEU A CA 1
ATOM 702 C C . LEU A 1 85 ? 57.814 46.158 6.447 1.00 17.19 85 LEU A C 1
ATOM 703 O O . LEU A 1 85 ? 57.618 47.019 5.571 1.00 18.01 85 LEU A O 1
ATOM 708 N N . VAL A 1 86 ? 59.017 45.868 6.930 1.00 17.63 86 VAL A N 1
ATOM 709 C CA . VAL A 1 86 ? 60.236 46.545 6.428 1.00 18.58 86 VAL A CA 1
ATOM 710 C C . VAL A 1 86 ? 60.487 46.117 4.968 1.00 19.68 86 VAL A C 1
ATOM 711 O O . VAL A 1 86 ? 60.757 46.957 4.085 1.00 19.94 86 VAL A O 1
ATOM 715 N N . ARG A 1 87 ? 60.376 44.820 4.717 1.00 20.11 87 ARG A N 1
ATOM 716 C CA . ARG A 1 87 ? 60.658 44.266 3.379 1.00 22.65 87 ARG A CA 1
ATOM 717 C C . ARG A 1 87 ? 59.649 44.704 2.336 1.00 22.88 87 ARG A C 1
ATOM 718 O O . ARG A 1 87 ? 59.953 44.686 1.131 1.00 23.30 87 ARG A O 1
ATOM 726 N N . SER A 1 88 ? 58.452 45.092 2.774 1.00 22.59 88 SER A N 1
ATOM 727 C CA . SER A 1 88 ? 57.454 45.607 1.852 1.00 22.98 88 SER A CA 1
ATOM 728 C C . SER A 1 88 ? 57.539 47.135 1.710 1.00 22.16 88 SER A C 1
ATOM 729 O O . SER A 1 88 ? 56.772 47.737 0.964 1.00 23.26 88 SER A O 1
ATOM 732 N N . GLY A 1 89 ? 58.486 47.748 2.409 1.00 21.57 89 GLY A N 1
ATOM 733 C CA . GLY A 1 89 ? 58.754 49.182 2.261 1.00 22.13 89 GLY A CA 1
ATOM 734 C C . GLY A 1 89 ? 57.768 50.064 3.001 1.00 22.64 89 GLY A C 1
ATOM 735 O O . GLY A 1 89 ? 57.706 51.287 2.754 1.00 24.54 89 GLY A O 1
ATOM 736 N N . LYS A 1 90 ? 57.015 49.464 3.923 1.00 22.10 90 LYS A N 1
ATOM 737 C CA . LYS A 1 90 ? 55.938 50.195 4.646 1.00 23.36 90 LYS A CA 1
ATOM 738 C C . LYS A 1 90 ? 56.482 50.874 5.893 1.00 23.14 90 LYS A C 1
ATOM 739 O O . LYS A 1 90 ? 55.904 51.855 6.386 1.00 22.82 90 LYS A O 1
ATOM 745 N N . VAL A 1 91 ? 57.560 50.311 6.418 1.00 22.79 91 VAL A N 1
ATOM 746 C CA . VAL A 1 91 ? 58.241 50.811 7.603 1.00 23.99 91 VAL A CA 1
ATOM 747 C C . VAL A 1 91 ? 59.724 50.895 7.303 1.00 25.05 91 VAL A C 1
ATOM 748 O O . VAL A 1 91 ? 60.307 49.980 6.695 1.00 24.48 91 VAL A O 1
ATOM 752 N N . ASP A 1 92 ? 60.333 51.980 7.758 1.00 26.92 92 ASP A N 1
ATOM 753 C CA . ASP A 1 92 ? 61.755 52.188 7.590 1.00 28.74 92 ASP A CA 1
ATOM 754 C C . ASP A 1 92 ? 62.513 51.908 8.862 1.00 29.43 92 ASP A C 1
ATOM 755 O O . ASP A 1 92 ? 63.517 51.195 8.841 1.00 30.12 92 ASP A O 1
ATOM 760 N N . ALA A 1 93 ? 62.013 52.438 9.980 1.00 28.70 93 ALA A N 1
ATOM 761 C CA . ALA A 1 93 ? 62.685 52.259 11.258 1.00 28.53 93 ALA A CA 1
ATOM 762 C C . ALA A 1 93 ? 61.636 52.016 12.308 1.00 26.96 93 ALA A C 1
ATOM 763 O O . ALA A 1 93 ? 60.614 52.703 12.314 1.00 27.38 93 ALA A O 1
ATOM 765 N N . ILE A 1 94 ? 61.850 51.030 13.178 1.00 25.27 94 ILE A N 1
ATOM 766 C CA . ILE A 1 94 ? 61.023 50.959 14.377 1.00 24.27 94 ILE A CA 1
ATOM 767 C C . ILE A 1 94 ? 61.551 51.962 15.409 1.00 24.00 94 ILE A C 1
ATOM 768 O O . ILE A 1 94 ? 62.763 52.225 15.484 1.00 24.22 94 ILE A O 1
ATOM 773 N N . GLY A 1 95 ? 60.640 52.531 16.185 1.00 22.78 95 GLY A N 1
ATOM 774 C CA . GLY A 1 95 ? 61.001 53.527 17.154 1.00 23.03 95 GLY A CA 1
ATOM 775 C C . GLY A 1 95 ? 60.679 53.047 18.549 1.00 22.94 95 GLY A C 1
ATOM 776 O O . GLY A 1 95 ? 60.700 51.847 18.840 1.00 22.73 95 GLY A O 1
ATOM 777 N N . LYS A 1 96 ? 60.379 54.006 19.414 1.00 22.79 96 LYS A N 1
ATOM 778 C CA . LYS A 1 96 ? 60.269 53.765 20.823 1.00 24.15 96 LYS A CA 1
ATOM 779 C C . LYS A 1 96 ? 58.960 53.077 21.156 1.00 23.56 96 LYS A C 1
ATOM 780 O O . LYS A 1 96 ? 57.934 53.325 20.509 1.00 21.78 96 LYS A O 1
ATOM 786 N N . LEU A 1 97 ? 59.004 52.194 22.159 1.00 23.42 97 LEU A N 1
ATOM 787 C CA . LEU A 1 97 ? 57.808 51.563 22.680 1.00 24.40 97 LEU A CA 1
ATOM 788 C C . LEU A 1 97 ? 56.893 52.650 23.223 1.00 25.59 97 LEU A C 1
ATOM 789 O O . LEU A 1 97 ? 57.350 53.530 23.978 1.00 25.63 97 LEU A O 1
ATOM 794 N N . MET A 1 98 ? 55.620 52.614 22.836 1.00 25.46 98 MET A N 1
ATOM 795 C CA . MET A 1 98 ? 54.641 53.537 23.409 1.00 27.36 98 MET A CA 1
ATOM 796 C C . MET A 1 98 ? 54.043 52.951 24.682 1.00 27.72 98 MET A C 1
ATOM 797 O O . MET A 1 98 ? 53.910 53.641 25.696 1.00 27.86 98 MET A O 1
ATOM 802 N N . GLY A 1 99 ? 53.709 51.664 24.637 1.00 27.97 99 GLY A N 1
ATOM 803 C CA . GLY A 1 99 ? 53.125 50.979 25.781 1.00 28.45 99 GLY A CA 1
ATOM 804 C C . GLY A 1 99 ? 52.844 49.520 25.467 1.00 29.01 99 GLY A C 1
ATOM 805 O O . GLY A 1 99 ? 52.686 49.133 24.315 1.00 28.18 99 GLY A O 1
ATOM 806 N N . GLU A 1 100 ? 52.785 48.707 26.510 1.00 29.54 100 GLU A N 1
ATOM 807 C CA . GLU A 1 100 ? 52.522 47.288 26.357 1.00 30.07 100 GLU A CA 1
ATOM 808 C C . GLU A 1 100 ? 51.607 46.898 27.497 1.00 30.49 100 GLU A C 1
ATOM 809 O O . GLU A 1 100 ? 51.703 47.467 28.589 1.00 30.50 100 GLU A O 1
ATOM 815 N N . GLY A 1 101 ? 50.718 45.951 27.231 1.00 30.04 101 GLY A N 1
ATOM 816 C CA . GLY A 1 101 ? 49.903 45.333 28.270 1.00 29.97 101 GLY A CA 1
ATOM 817 C C . GLY A 1 101 ? 49.609 43.908 27.893 1.00 29.80 101 GLY A C 1
ATOM 818 O O . GLY A 1 101 ? 50.355 43.282 27.123 1.00 30.30 101 GLY A O 1
ATOM 819 N N . LYS A 1 102 ? 48.483 43.413 28.389 1.00 29.34 102 LYS A N 1
ATOM 820 C CA . LYS A 1 102 ? 48.119 42.006 28.249 1.00 29.10 102 LYS A CA 1
ATOM 821 C C . LYS A 1 102 ? 47.721 41.592 26.828 1.00 27.92 102 LYS A C 1
ATOM 822 O O . LYS A 1 102 ? 47.814 40.409 26.485 1.00 27.58 102 LYS A O 1
ATOM 828 N N . GLU A 1 103 ? 47.308 42.556 25.998 1.00 25.89 103 GLU A N 1
ATOM 829 C CA . GLU A 1 103 ? 46.800 42.254 24.651 1.00 24.07 103 GLU A CA 1
ATOM 830 C C . GLU A 1 103 ? 47.653 42.716 23.474 1.00 22.03 103 GLU A C 1
ATOM 831 O O . GLU A 1 103 ? 47.411 42.286 22.363 1.00 20.48 103 GLU A O 1
ATOM 837 N N . SER A 1 104 ? 48.585 43.629 23.714 1.00 20.49 104 SER A N 1
ATOM 838 C CA . SER A 1 104 ? 49.387 44.204 22.616 1.00 19.32 104 SER A CA 1
ATOM 839 C C . SER A 1 104 ? 50.599 44.933 23.146 1.00 19.01 104 SER A C 1
ATOM 840 O O . SER A 1 104 ? 50.673 45.292 24.344 1.00 19.75 104 SER A O 1
ATOM 843 N N . ALA A 1 105 ? 51.548 45.150 22.241 1.00 17.44 105 ALA A N 1
ATOM 844 C CA . ALA A 1 105 ? 52.627 46.100 22.442 1.00 16.51 105 ALA A CA 1
ATOM 845 C C . ALA A 1 105 ? 52.539 47.085 21.278 1.00 16.81 105 ALA A C 1
ATOM 846 O O . ALA A 1 105 ? 52.440 46.670 20.115 1.00 16.51 105 ALA A O 1
ATOM 848 N N . VAL A 1 106 ? 52.559 48.376 21.609 1.00 15.75 106 VAL A N 1
ATOM 849 C CA . VAL A 1 106 ? 52.413 49.435 20.600 1.00 16.05 106 VAL A CA 1
ATOM 850 C C . VAL A 1 106 ? 53.689 50.262 20.514 1.00 16.15 106 VAL A C 1
ATOM 851 O O . VAL A 1 106 ? 54.168 50.775 21.528 1.00 16.04 106 VAL A O 1
ATOM 855 N N . PHE A 1 107 ? 54.253 50.357 19.308 1.00 15.87 107 PHE A N 1
ATOM 856 C CA . PHE A 1 107 ? 55.515 51.072 19.107 1.00 15.75 107 PHE A CA 1
ATOM 857 C C . PHE A 1 107 ? 55.286 52.225 18.181 1.00 16.17 107 PHE A C 1
ATOM 858 O O . PHE A 1 107 ? 54.468 52.155 17.265 1.00 15.35 107 PHE A O 1
ATOM 866 N N . ASN A 1 108 ? 56.031 53.297 18.402 1.00 16.11 108 ASN A N 1
ATOM 867 C CA . ASN A 1 108 ? 56.116 54.352 17.422 1.00 16.80 108 ASN A CA 1
ATOM 868 C C . ASN A 1 108 ? 56.975 53.876 16.268 1.00 17.12 108 ASN A C 1
ATOM 869 O O . ASN A 1 108 ? 57.895 53.057 16.450 1.00 16.47 108 ASN A O 1
ATOM 874 N N . CYS A 1 109 ? 56.694 54.387 15.084 1.00 17.59 109 CYS A N 1
ATOM 875 C CA . CYS A 1 109 ? 57.624 54.174 13.972 1.00 19.91 109 CYS A CA 1
ATOM 876 C C . CYS A 1 109 ? 57.484 55.252 12.907 1.00 20.21 109 CYS A C 1
ATOM 877 O O . CYS A 1 109 ? 56.518 56.015 12.888 1.00 18.66 109 CYS A O 1
ATOM 880 N N . TYR A 1 110 ? 58.467 55.304 12.020 1.00 22.27 110 TYR A N 1
ATOM 881 C CA . TYR A 1 110 ? 58.413 56.241 10.920 1.00 23.86 110 TYR A CA 1
ATOM 882 C C . TYR A 1 110 ? 58.445 55.505 9.578 1.00 24.01 110 TYR A C 1
ATOM 883 O O . TYR A 1 110 ? 59.159 54.498 9.391 1.00 25.09 110 TYR A O 1
ATOM 892 N N . SER A 1 111 ? 57.616 56.002 8.680 1.00 23.81 111 SER A N 1
ATOM 893 C CA . SER A 1 111 ? 57.486 55.507 7.329 1.00 24.53 111 SER A CA 1
ATOM 894 C C . SER A 1 111 ? 57.715 56.711 6.405 1.00 25.27 111 SER A C 1
ATOM 895 O O . SER A 1 111 ? 57.064 57.740 6.534 1.00 24.24 111 SER A O 1
ATOM 898 N N . GLU A 1 112 ? 58.621 56.585 5.444 1.00 26.91 112 GLU A N 1
ATOM 899 C CA . GLU A 1 112 ? 58.774 57.668 4.463 1.00 28.72 112 GLU A CA 1
ATOM 900 C C . GLU A 1 112 ? 57.446 57.924 3.736 1.00 27.63 112 GLU A C 1
ATOM 901 O O . GLU A 1 112 ? 57.095 59.070 3.477 1.00 28.34 112 GLU A O 1
ATOM 907 N N . LYS A 1 113 ? 56.699 56.851 3.454 1.00 26.56 113 LYS A N 1
ATOM 908 C CA . LYS A 1 113 ? 55.406 56.915 2.765 1.00 26.18 113 LYS A CA 1
ATOM 909 C C . LYS A 1 113 ? 54.263 57.446 3.639 1.00 24.56 113 LYS A C 1
ATOM 910 O O . LYS A 1 113 ? 53.460 58.274 3.200 1.00 23.43 113 LYS A O 1
ATOM 916 N N . PHE A 1 114 ? 54.203 56.983 4.886 1.00 22.71 114 PHE A N 1
ATOM 917 C CA . PHE A 1 114 ? 53.025 57.240 5.689 1.00 22.61 114 PHE A CA 1
ATOM 918 C C . PHE A 1 114 ? 53.242 58.234 6.809 1.00 22.95 114 PHE A C 1
ATOM 919 O O . PHE A 1 114 ? 52.270 58.633 7.461 1.00 24.90 114 PHE A O 1
ATOM 927 N N . GLY A 1 115 ? 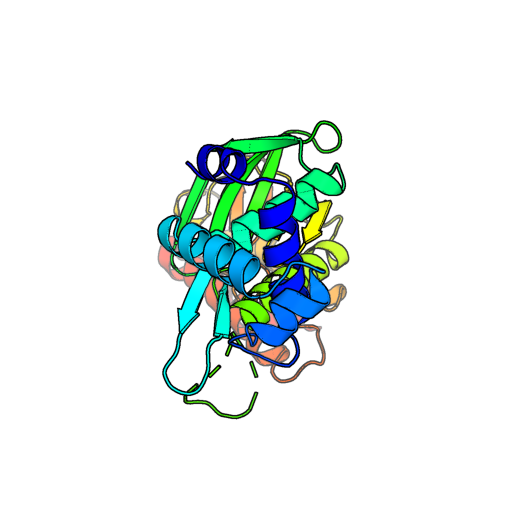54.498 58.587 7.054 1.00 21.88 115 GLY A N 1
ATOM 928 C CA . GLY A 1 115 ? 54.840 59.598 8.070 1.00 22.87 115 GLY A CA 1
ATOM 929 C C . GLY A 1 115 ? 54.977 58.923 9.418 1.00 22.67 115 GLY A C 1
ATOM 930 O O . GLY A 1 115 ? 55.380 57.774 9.490 1.00 22.39 115 GLY A O 1
ATOM 931 N N . GLU A 1 116 ? 54.635 59.642 10.487 1.00 23.81 116 GLU A N 1
ATOM 932 C CA . GLU A 1 116 ? 54.717 59.101 11.855 1.00 23.04 116 GLU A CA 1
ATOM 933 C C . GLU A 1 116 ? 53.533 58.179 12.183 1.00 22.51 116 GLU A C 1
ATOM 934 O O . GLU A 1 116 ? 52.352 58.550 12.140 1.00 23.16 116 GLU A O 1
ATOM 940 N N . CYS A 1 117 ? 53.857 56.932 12.493 1.00 20.26 117 CYS A N 1
ATOM 941 C CA . CYS A 1 117 ? 52.865 55.883 12.648 1.00 19.38 117 CYS A CA 1
ATOM 942 C C . CYS A 1 117 ? 53.007 55.228 13.992 1.00 17.59 117 CYS A C 1
ATOM 943 O O . CYS A 1 117 ? 53.975 55.474 14.727 1.00 16.19 117 CYS A O 1
ATOM 946 N N . VAL A 1 118 ? 52.063 54.348 14.278 1.00 16.77 118 VAL A N 1
ATOM 947 C CA . VAL A 1 118 ? 52.261 53.307 15.278 1.00 16.71 118 VAL A CA 1
ATOM 948 C C . VAL A 1 118 ? 52.152 51.948 14.616 1.00 14.86 118 VAL A C 1
ATOM 949 O O . VAL A 1 118 ? 51.421 51.766 13.638 1.00 13.80 118 VAL A O 1
ATOM 953 N N . VAL A 1 119 ? 52.946 51.008 15.108 1.00 13.15 119 VAL A N 1
ATOM 954 C CA . VAL A 1 119 ? 52.728 49.610 14.741 1.00 13.73 119 VAL A CA 1
ATOM 955 C C . VAL A 1 119 ? 52.294 48.911 16.015 1.00 13.58 119 VAL A C 1
ATOM 956 O O . VAL A 1 119 ? 52.932 49.075 17.067 1.00 14.31 119 VAL A O 1
ATOM 960 N N . LYS A 1 120 ? 51.201 48.173 15.925 1.00 13.45 120 LYS A N 1
ATOM 961 C CA . LYS A 1 120 ? 50.622 47.494 17.078 1.00 13.71 120 LYS A CA 1
ATOM 962 C C . LYS A 1 120 ? 50.833 45.991 16.856 1.00 13.95 120 LYS A C 1
ATOM 963 O O . LYS A 1 120 ? 50.333 45.436 15.880 1.00 14.24 120 LYS A O 1
ATOM 969 N N . PHE A 1 121 ? 51.571 45.360 17.762 1.00 13.28 121 PHE A N 1
ATOM 970 C CA . PHE A 1 121 ? 51.815 43.919 17.732 1.00 12.61 121 PHE A CA 1
ATOM 971 C C . PHE A 1 121 ? 50.815 43.216 18.651 1.00 13.99 121 PHE A C 1
ATOM 972 O O . PHE A 1 121 ? 50.741 43.497 19.845 1.00 13.62 121 PHE A O 1
ATOM 980 N N . HIS A 1 122 ? 50.046 42.298 18.084 1.00 14.42 122 HIS A N 1
ATOM 981 C CA . HIS A 1 122 ? 48.972 41.617 18.850 1.00 15.81 122 HIS A CA 1
ATOM 982 C C . HIS A 1 122 ? 49.451 40.395 19.637 1.00 19.14 122 HIS A C 1
ATOM 983 O O . HIS A 1 122 ? 50.253 39.617 19.123 1.00 17.35 122 HIS A O 1
ATOM 990 N N . LYS A 1 123 ? 48.982 40.272 20.888 1.00 21.49 123 LYS A N 1
ATOM 991 C CA . LYS A 1 123 ? 49.395 39.166 21.786 1.00 26.47 123 LYS A CA 1
ATOM 992 C C . LYS A 1 123 ? 48.452 38.008 21.921 1.00 29.60 123 LYS A C 1
ATOM 993 O O . LYS A 1 123 ? 48.873 36.944 22.380 1.00 31.48 123 LYS A O 1
ATOM 999 N N . VAL A 1 124 ? 47.185 38.178 21.591 1.00 31.61 124 VAL A N 1
ATOM 1000 C CA . VAL A 1 124 ? 46.185 37.217 22.109 1.00 33.95 124 VAL A CA 1
ATOM 1001 C C . VAL A 1 124 ? 45.067 36.910 21.116 1.00 34.52 124 VAL A C 1
ATOM 1002 O O . VAL A 1 124 ? 43.871 37.102 21.423 1.00 36.94 124 VAL A O 1
ATOM 1006 N N . LYS A 1 131 ? 34.708 24.635 18.642 1.00 43.42 131 LYS A N 1
ATOM 1007 C CA . LYS A 1 131 ? 34.401 25.597 19.695 1.00 42.82 131 LYS A CA 1
ATOM 1008 C C . LYS A 1 131 ? 34.344 24.924 21.070 1.00 42.53 131 LYS A C 1
ATOM 1009 O O . LYS A 1 131 ? 33.281 24.515 21.544 1.00 42.62 131 LYS A O 1
ATOM 1011 N N . VAL A 1 132 ? 35.506 24.803 21.696 1.00 41.97 132 VAL A N 1
ATOM 1012 C CA . VAL A 1 132 ? 35.614 24.222 23.025 1.00 41.50 132 VAL A CA 1
ATOM 1013 C C . VAL A 1 132 ? 36.173 25.278 23.971 1.00 41.87 132 VAL A C 1
ATOM 1014 O O . VAL A 1 132 ? 37.293 25.762 23.774 1.00 41.62 132 VAL A O 1
ATOM 1018 N N . LYS A 1 133 ? 35.392 25.628 24.991 1.00 42.26 133 LYS A N 1
ATOM 1019 C CA . LYS A 1 133 ? 35.855 26.554 26.019 1.00 42.94 133 LYS A CA 1
ATOM 1020 C C . LYS A 1 133 ? 36.593 25.766 27.096 1.00 43.48 133 LYS A C 1
ATOM 1021 O O . LYS A 1 133 ? 35.990 24.968 27.814 1.00 43.64 133 LYS A O 1
ATOM 1023 N N . GLU A 1 134 ? 37.905 25.969 27.188 1.00 44.20 134 GLU A N 1
ATOM 1024 C CA . GLU A 1 134 ? 38.702 25.311 28.221 1.00 45.00 134 GLU A CA 1
ATOM 1025 C C . GLU A 1 134 ? 38.932 26.224 29.422 1.00 45.40 134 GLU A C 1
ATOM 1026 O O . GLU A 1 134 ? 38.765 27.446 29.336 1.00 45.46 134 GLU A O 1
ATOM 1032 N N . HIS A 1 142 ? 47.645 27.674 20.441 1.00 32.42 142 HIS A N 1
ATOM 1033 C CA . HIS A 1 142 ? 47.944 28.204 19.108 1.00 31.59 142 HIS A CA 1
ATOM 1034 C C . HIS A 1 142 ? 48.160 29.720 19.139 1.00 30.71 142 HIS A C 1
ATOM 1035 O O . HIS A 1 142 ? 47.509 30.453 18.387 1.00 30.52 142 HIS A O 1
ATOM 1037 N N . PHE A 1 143 ? 49.084 30.171 19.996 1.00 29.51 143 PHE A N 1
ATOM 1038 C CA . PHE A 1 143 ? 49.379 31.595 20.193 1.00 28.25 143 PHE A CA 1
ATOM 1039 C C . PHE A 1 143 ? 49.492 32.364 18.878 1.00 26.74 143 PHE A C 1
ATOM 1040 O O . PHE A 1 143 ? 48.795 33.362 18.665 1.00 25.64 143 PHE A O 1
ATOM 1048 N N . SER A 1 144 ? 50.385 31.909 18.007 1.00 25.02 144 SER A N 1
ATOM 1049 C CA . SER A 1 144 ? 50.690 32.670 16.809 1.00 23.35 144 SER A CA 1
ATOM 1050 C C . SER A 1 144 ? 49.476 32.772 15.892 1.00 22.53 144 SER A C 1
ATOM 1051 O O . SER A 1 144 ? 49.149 33.855 15.423 1.00 21.09 144 SER A O 1
ATOM 1054 N N . VAL A 1 145 ? 48.783 31.658 15.663 1.00 21.43 145 VAL A N 1
ATOM 1055 C CA . VAL A 1 145 ? 47.650 31.690 14.742 1.00 21.38 145 VAL A CA 1
ATOM 1056 C C . VAL A 1 145 ? 46.553 32.641 15.238 1.00 20.60 145 VAL A C 1
ATOM 1057 O O . VAL A 1 145 ? 45.960 33.389 14.443 1.00 20.49 145 VAL A O 1
ATOM 1061 N N . LEU A 1 146 ? 46.333 32.637 16.552 1.00 20.31 146 LEU A N 1
ATOM 1062 C CA . LEU A 1 146 ? 45.308 33.479 17.157 1.00 20.14 146 LEU A CA 1
ATOM 1063 C C . LEU A 1 146 ? 45.730 34.956 17.122 1.00 19.12 146 LEU A C 1
ATOM 1064 O O . LEU A 1 146 ? 44.889 35.819 16.876 1.00 18.73 146 LEU A O 1
ATOM 1069 N N . ALA A 1 147 ? 47.014 35.234 17.355 1.00 17.78 147 ALA A N 1
ATOM 1070 C CA . ALA A 1 147 ? 47.505 36.645 17.317 1.00 16.61 147 ALA A CA 1
ATOM 1071 C C . ALA A 1 147 ? 47.450 37.234 15.910 1.00 15.88 147 ALA A C 1
ATOM 1072 O O . ALA A 1 147 ? 47.079 38.415 15.708 1.00 14.14 147 ALA A O 1
ATOM 1074 N N . ILE A 1 148 ? 47.800 36.414 14.924 1.00 14.37 148 ILE A N 1
ATOM 1075 C CA . ILE A 1 148 ? 47.685 36.828 13.527 1.00 15.40 148 ILE A CA 1
ATOM 1076 C C . ILE A 1 148 ? 46.214 37.099 13.148 1.00 15.57 148 ILE A C 1
ATOM 1077 O O . ILE A 1 148 ? 45.912 38.077 12.465 1.00 15.39 148 ILE A O 1
ATOM 1082 N N . ARG A 1 149 ? 45.299 36.241 13.616 1.00 16.25 149 ARG A N 1
ATOM 1083 C CA . ARG A 1 149 ? 43.870 36.405 13.339 1.00 17.60 149 ARG A CA 1
ATOM 1084 C C . ARG A 1 149 ? 43.360 37.721 13.936 1.00 17.10 149 ARG A C 1
ATOM 1085 O O . ARG A 1 149 ? 42.564 38.437 13.304 1.00 17.32 149 ARG A O 1
ATOM 1093 N N . SER A 1 150 ? 43.851 38.029 15.135 1.00 18.12 150 SER A N 1
ATOM 1094 C CA . SER A 1 150 ? 43.486 39.267 15.842 1.00 18.17 150 SER A CA 1
ATOM 1095 C C . SER A 1 150 ? 43.927 40.474 15.038 1.00 16.75 150 SER A C 1
ATOM 1096 O O . SER A 1 150 ? 43.155 41.415 14.844 1.00 15.35 150 SER A O 1
ATOM 1099 N N . ALA A 1 151 ? 45.179 40.448 14.577 1.00 15.21 151 ALA A N 1
ATOM 1100 C CA . ALA A 1 151 ? 45.731 41.557 13.782 1.00 14.94 151 ALA A CA 1
ATOM 1101 C C . ALA A 1 151 ? 44.953 41.723 12.475 1.00 15.12 151 ALA A C 1
ATOM 1102 O O . ALA A 1 151 ? 44.582 42.833 12.071 1.00 14.80 151 ALA A O 1
ATOM 1104 N N . ARG A 1 152 ? 44.667 40.609 11.813 1.00 15.15 152 ARG A N 1
ATOM 1105 C CA . ARG A 1 152 ? 43.979 40.669 10.516 1.00 16.50 152 ARG A CA 1
ATOM 1106 C C . ARG A 1 152 ? 42.575 41.228 10.732 1.00 15.95 152 ARG A C 1
ATOM 1107 O O . ARG A 1 152 ? 42.101 42.032 9.941 1.00 16.46 152 ARG A O 1
ATOM 1115 N N . ASN A 1 153 ? 41.919 40.826 11.817 1.00 15.34 153 ASN A N 1
ATOM 1116 C CA . ASN A 1 153 ? 40.595 41.364 12.123 1.00 15.95 153 ASN A CA 1
ATOM 1117 C C . ASN A 1 153 ? 40.565 42.867 12.368 1.00 15.12 153 ASN A C 1
ATO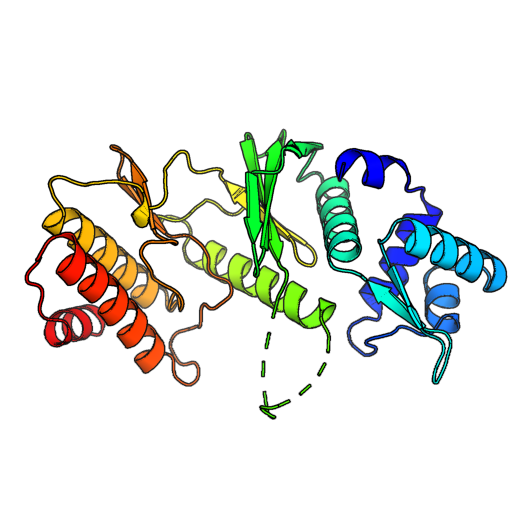M 1118 O O . ASN A 1 153 ? 39.713 43.572 11.816 1.00 15.63 153 ASN A O 1
ATOM 1123 N N . GLU A 1 154 ? 41.497 43.350 13.175 1.00 13.80 154 GLU A N 1
ATOM 1124 C CA . GLU A 1 154 ? 41.642 44.790 13.388 1.00 13.90 154 GLU A CA 1
ATOM 1125 C C . GLU A 1 154 ? 41.892 45.518 12.077 1.00 13.50 154 GLU A C 1
ATOM 1126 O O . GLU A 1 154 ? 41.311 46.570 11.813 1.00 13.89 154 GLU A O 1
ATOM 1132 N N . PHE A 1 155 ? 42.773 44.975 11.243 1.00 12.52 155 PHE A N 1
ATOM 1133 C CA . PHE A 1 155 ? 43.085 45.615 9.986 1.00 14.14 155 PHE A CA 1
ATOM 1134 C C . PHE A 1 155 ? 41.832 45.700 9.124 1.00 13.88 155 PHE A C 1
ATOM 1135 O O . PHE A 1 155 ? 41.543 46.762 8.531 1.00 14.27 155 PHE A O 1
ATOM 1143 N N . ARG A 1 156 ? 41.087 44.591 9.043 1.00 15.32 156 ARG A N 1
ATOM 1144 C CA . ARG A 1 156 ? 39.912 44.559 8.169 1.00 16.21 156 ARG A CA 1
ATOM 1145 C C . ARG A 1 156 ? 38.843 45.529 8.663 1.00 16.24 156 ARG A C 1
ATOM 1146 O O . ARG A 1 156 ? 38.211 46.215 7.854 1.00 15.35 156 ARG A O 1
ATOM 1154 N N . ALA A 1 157 ? 38.619 45.560 9.974 1.00 14.97 157 ALA A N 1
ATOM 1155 C CA . ALA A 1 157 ? 37.691 46.539 10.567 1.00 14.77 157 ALA A CA 1
ATOM 1156 C C . ALA A 1 157 ? 38.124 47.975 10.236 1.00 14.81 157 ALA A C 1
ATOM 1157 O O . ALA A 1 157 ? 37.308 48.786 9.780 1.00 14.41 157 ALA A O 1
ATOM 1159 N N . LEU A 1 158 ? 39.408 48.286 10.438 1.00 13.60 158 LEU A N 1
ATOM 1160 C CA . LEU A 1 158 ? 39.888 49.646 10.150 1.00 15.19 158 LEU A CA 1
ATOM 1161 C C . LEU A 1 158 ? 39.710 50.003 8.684 1.00 15.97 158 LEU A C 1
ATOM 1162 O O . LEU A 1 158 ? 39.259 51.103 8.373 1.00 16.60 158 LEU A O 1
ATOM 1167 N N . GLN A 1 159 ? 39.987 49.065 7.782 1.00 16.83 159 GLN A N 1
ATOM 1168 C CA . GLN A 1 159 ? 39.750 49.326 6.351 1.00 17.89 159 GLN A CA 1
ATOM 1169 C C . GLN A 1 159 ? 38.290 49.685 6.046 1.00 17.62 159 GLN A C 1
ATOM 1170 O O . GLN A 1 159 ? 38.006 50.645 5.310 1.00 18.12 159 GLN A O 1
ATOM 1176 N N . LYS A 1 160 ? 37.376 48.921 6.633 1.00 16.68 160 LYS A N 1
ATOM 1177 C CA . LYS A 1 160 ? 35.940 49.087 6.369 1.00 17.36 160 LYS A CA 1
ATOM 1178 C C . LYS A 1 160 ? 35.444 50.424 6.899 1.00 16.98 160 LYS A C 1
ATOM 1179 O O . LYS A 1 160 ? 34.456 50.977 6.399 1.00 17.17 160 LYS A O 1
ATOM 1185 N N . LEU A 1 161 ? 36.150 50.958 7.892 1.00 15.44 161 LEU A N 1
ATOM 1186 C CA . LEU A 1 161 ? 35.686 52.170 8.573 1.00 15.12 161 LEU A CA 1
ATOM 1187 C C . LEU A 1 161 ? 36.420 53.439 8.120 1.00 15.52 161 LEU A C 1
ATOM 1188 O O . LEU A 1 161 ? 36.272 54.483 8.721 1.00 16.34 161 LEU A O 1
ATOM 1193 N N . GLN A 1 162 ? 37.227 53.333 7.076 1.00 17.06 162 GLN A N 1
ATOM 1194 C CA . GLN A 1 162 ? 38.050 54.471 6.693 1.00 18.03 162 GLN A CA 1
ATOM 1195 C C . GLN A 1 162 ? 37.159 55.629 6.314 1.00 18.99 162 GLN A C 1
ATOM 1196 O O . GLN A 1 162 ? 36.098 55.432 5.704 1.00 19.56 162 GLN A O 1
ATOM 1202 N N . GLY A 1 163 ? 37.568 56.822 6.738 1.00 19.34 163 GLY A N 1
ATOM 1203 C CA . GLY A 1 163 ? 36.782 58.028 6.532 1.00 20.00 163 GLY A CA 1
ATOM 1204 C C . GLY A 1 163 ? 35.942 58.380 7.738 1.00 20.15 163 GLY A C 1
ATOM 1205 O O . GLY A 1 163 ? 35.372 59.466 7.806 1.00 21.48 163 GLY A O 1
ATOM 1206 N N . LEU A 1 164 ? 35.840 57.456 8.688 1.00 18.56 164 LEU A N 1
ATOM 1207 C CA . LEU A 1 164 ? 35.207 57.751 9.971 1.00 17.95 164 LEU A CA 1
ATOM 1208 C C . LEU A 1 164 ? 36.242 58.138 1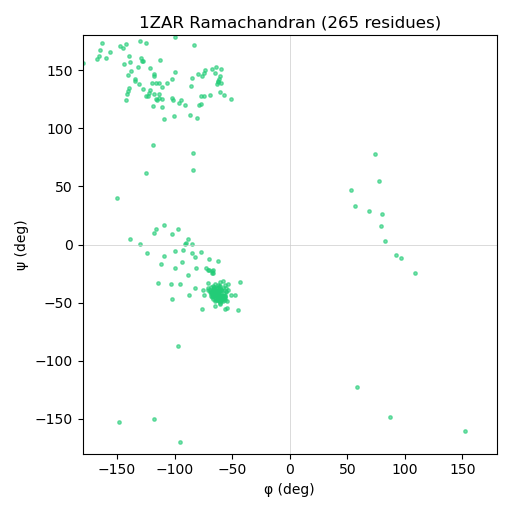1.031 1.00 17.81 164 LEU A C 1
ATOM 1209 O O . LEU A 1 164 ? 37.422 58.360 10.715 1.00 18.27 164 LEU A O 1
ATOM 1214 N N . ALA A 1 165 ? 35.814 58.231 12.283 1.00 17.91 165 ALA A N 1
ATOM 1215 C CA . ALA A 1 165 ? 36.685 58.715 13.366 1.00 17.95 165 ALA A CA 1
ATOM 1216 C C . ALA A 1 165 ? 37.549 57.587 13.913 1.00 17.13 165 ALA A C 1
ATOM 1217 O O . ALA A 1 165 ? 37.430 57.206 15.077 1.00 17.43 165 ALA A O 1
ATOM 1219 N N . VAL A 1 166 ? 38.427 57.073 13.057 1.00 16.39 166 VAL A N 1
ATOM 1220 C CA . VAL A 1 166 ? 39.364 56.004 13.416 1.00 15.20 166 VAL A CA 1
ATOM 1221 C C . VAL A 1 166 ? 40.706 56.326 12.762 1.00 15.50 166 VAL A C 1
ATOM 1222 O O . VAL A 1 166 ? 40.760 57.137 11.816 1.00 16.75 166 VAL A O 1
ATOM 1226 N N . PRO A 1 167 ? 41.797 55.702 13.239 1.00 15.39 167 PRO A N 1
ATOM 1227 C CA . PRO A 1 167 ? 43.088 55.928 12.556 1.00 15.59 167 PRO A CA 1
ATOM 1228 C C . PRO A 1 167 ? 43.049 55.473 11.095 1.00 14.95 167 PRO A C 1
ATOM 1229 O O . PRO A 1 167 ? 42.394 54.475 10.771 1.00 15.26 167 PRO A O 1
ATOM 1233 N N . LYS A 1 168 ? 43.754 56.191 10.216 1.00 15.24 168 LYS A N 1
ATOM 1234 C CA . LYS A 1 168 ? 44.019 55.654 8.881 1.00 15.80 168 LYS A CA 1
ATOM 1235 C C . LYS A 1 168 ? 44.858 54.381 9.066 1.00 14.40 168 LYS A C 1
ATOM 1236 O O . LYS A 1 168 ? 45.714 54.319 9.935 1.00 14.77 168 LYS A O 1
ATOM 1242 N N . VAL A 1 169 ? 44.584 53.361 8.277 1.00 14.57 169 VAL A N 1
ATOM 1243 C CA . VAL A 1 169 ? 45.298 52.094 8.444 1.00 15.50 169 VAL A CA 1
ATOM 1244 C C . VAL A 1 169 ? 46.153 51.885 7.209 1.00 15.99 169 VAL A C 1
ATOM 1245 O O . VAL A 1 169 ? 45.720 52.187 6.078 1.00 16.87 169 VAL A O 1
ATOM 1249 N N . TYR A 1 170 ? 47.370 51.400 7.415 1.00 15.55 170 TYR A N 1
ATOM 1250 C CA . TYR A 1 170 ? 48.329 51.358 6.308 1.00 15.63 170 TYR A CA 1
ATOM 1251 C C . TYR A 1 170 ? 48.750 49.969 5.859 1.00 16.37 170 TYR A C 1
ATOM 1252 O O . TYR A 1 170 ? 49.057 49.767 4.684 1.00 17.30 170 TYR A O 1
ATOM 1261 N N . ALA A 1 171 ? 48.823 49.015 6.784 1.00 15.16 171 ALA A N 1
ATOM 1262 C CA . ALA A 1 171 ? 49.334 47.682 6.430 1.00 15.20 171 ALA A CA 1
ATOM 1263 C C . ALA A 1 171 ? 49.047 46.687 7.529 1.00 14.72 171 ALA A C 1
ATOM 1264 O O . ALA A 1 171 ? 48.866 47.062 8.671 1.00 14.51 171 ALA A O 1
ATOM 1266 N N . TRP A 1 172 ? 49.078 45.413 7.165 1.00 14.63 172 TRP A N 1
ATOM 1267 C CA . TRP A 1 172 ? 48.973 44.337 8.150 1.00 15.18 172 TRP A CA 1
ATOM 1268 C C . TRP A 1 172 ? 49.937 43.238 7.687 1.00 15.45 172 TRP A C 1
ATOM 1269 O O . TRP A 1 172 ? 49.900 42.847 6.519 1.00 16.05 172 TRP A O 1
ATOM 1280 N N . GLU A 1 173 ? 50.796 42.777 8.593 1.00 15.03 173 GLU A N 1
ATOM 1281 C CA . GLU A 1 173 ? 51.609 41.572 8.340 1.00 14.40 173 GLU A CA 1
ATOM 1282 C C . GLU A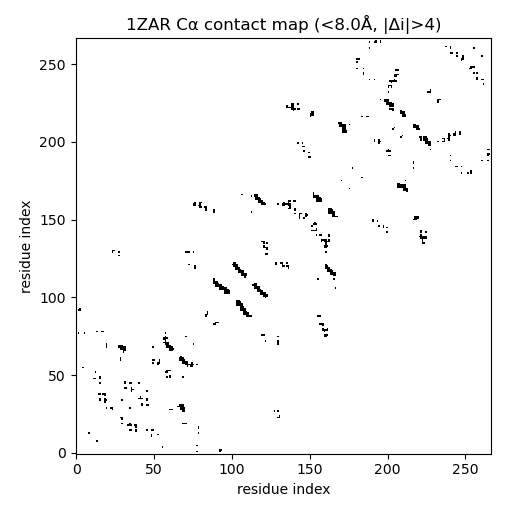 1 173 ? 51.651 40.803 9.648 1.00 13.98 173 GLU A C 1
ATOM 1283 O O . GLU A 1 173 ? 51.957 41.392 10.677 1.00 13.11 173 GLU A O 1
ATOM 1289 N N . GLY A 1 174 ? 51.391 39.495 9.599 1.00 14.45 174 GLY A N 1
ATOM 1290 C CA . GLY A 1 174 ? 51.553 38.654 10.807 1.00 14.81 174 GLY A CA 1
ATOM 1291 C C . GLY A 1 174 ? 50.676 39.139 11.955 1.00 13.21 174 GLY A C 1
ATOM 1292 O O . GLY A 1 174 ? 49.476 39.254 11.788 1.00 14.29 174 GLY A O 1
ATOM 1293 N N . ASN A 1 175 ? 51.283 39.456 13.104 1.00 13.31 175 ASN A N 1
ATOM 1294 C CA . ASN A 1 175 ? 50.524 39.972 14.251 1.00 12.36 175 ASN A CA 1
ATOM 1295 C C . ASN A 1 175 ? 50.566 41.506 14.324 1.00 12.39 175 ASN A C 1
ATOM 1296 O O . ASN A 1 175 ? 50.217 42.054 15.358 1.00 13.10 175 ASN A O 1
ATOM 1301 N N . ALA A 1 176 ? 51.017 42.170 13.248 1.00 12.01 176 ALA A N 1
ATOM 1302 C CA . ALA A 1 176 ? 51.275 43.620 13.246 1.00 11.86 176 ALA A CA 1
ATOM 1303 C C . ALA A 1 176 ? 50.282 44.396 12.378 1.00 13.13 176 ALA A C 1
ATOM 1304 O O . ALA A 1 176 ? 49.962 44.000 11.243 1.00 13.36 176 ALA A O 1
ATOM 1306 N N . VAL A 1 177 ? 49.799 45.509 12.932 1.00 12.69 177 VAL A N 1
ATOM 1307 C CA . VAL A 1 177 ? 48.984 46.449 12.157 1.00 12.35 177 VAL A CA 1
ATOM 1308 C C . VAL A 1 177 ? 49.661 47.828 12.211 1.00 12.66 177 VAL A C 1
ATOM 1309 O O . VAL A 1 177 ? 49.993 48.325 13.288 1.00 12.13 177 VAL A O 1
ATOM 1313 N N . LEU A 1 178 ? 49.879 48.410 11.034 1.00 12.01 178 LEU A N 1
ATOM 1314 C CA . LEU A 1 178 ? 50.531 49.713 10.911 1.00 13.10 178 LEU A CA 1
ATOM 1315 C C . LEU A 1 178 ? 49.435 50.749 10.647 1.00 12.39 178 LEU A C 1
ATOM 1316 O O . LEU A 1 178 ? 48.664 50.615 9.702 1.00 13.34 178 LEU A O 1
ATOM 1321 N N . MET A 1 179 ? 49.384 51.798 11.471 1.00 12.99 179 MET A N 1
ATOM 1322 C CA . MET A 1 179 ? 48.308 52.770 11.366 1.00 13.05 179 MET A CA 1
ATOM 1323 C C . MET A 1 179 ? 48.802 54.173 11.756 1.00 13.47 179 MET A C 1
ATOM 1324 O O . MET A 1 179 ? 49.900 54.371 12.301 1.00 12.96 179 MET A O 1
ATOM 1329 N N . GLU A 1 180 ? 47.946 55.144 11.500 1.00 14.13 180 GLU A N 1
ATOM 1330 C CA . GLU A 1 180 ? 48.215 56.528 11.808 1.00 15.99 180 GLU A CA 1
ATOM 1331 C C . GLU A 1 180 ? 48.368 56.740 13.323 1.00 15.76 180 GLU A C 1
ATOM 1332 O O . GLU A 1 180 ? 47.585 56.202 14.117 1.00 15.76 180 GLU A O 1
ATOM 1338 N N . LEU A 1 181 ? 49.349 57.547 13.721 1.00 16.28 181 LEU A N 1
ATOM 1339 C CA . LEU A 1 181 ? 49.477 57.978 15.121 1.00 17.36 181 LEU A CA 1
ATOM 1340 C C . LEU A 1 181 ? 48.435 59.057 15.358 1.00 18.81 181 LEU A C 1
ATOM 1341 O O . LEU A 1 181 ? 48.339 60.022 14.597 1.00 18.80 181 LEU A O 1
ATOM 1346 N N . ILE A 1 182 ? 47.637 58.876 16.401 1.00 19.22 182 ILE A N 1
ATOM 1347 C CA . ILE A 1 182 ? 46.653 59.887 16.786 1.00 20.22 182 ILE A CA 1
ATOM 1348 C C . ILE A 1 182 ? 47.192 60.667 17.968 1.00 21.15 182 ILE A C 1
ATOM 1349 O O . ILE A 1 182 ? 47.523 60.086 18.997 1.00 21.58 182 ILE A O 1
ATOM 1354 N N . ASP A 1 183 ? 47.273 61.990 17.825 1.00 23.12 183 ASP A N 1
ATOM 1355 C CA . ASP A 1 183 ? 47.714 62.829 18.927 1.00 24.56 183 ASP A CA 1
ATOM 1356 C C . ASP A 1 183 ? 46.528 63.133 19.840 1.00 24.94 183 ASP A C 1
ATOM 1357 O O . ASP A 1 183 ? 45.942 64.215 19.776 1.00 25.45 183 ASP A O 1
ATOM 1362 N N . ALA A 1 184 ? 46.178 62.162 20.678 1.00 24.57 184 ALA A N 1
ATOM 1363 C CA . ALA A 1 184 ? 45.043 62.290 21.600 1.00 23.45 184 ALA A CA 1
ATOM 1364 C C . ALA A 1 184 ? 45.206 61.288 22.731 1.00 23.72 184 ALA A C 1
ATOM 1365 O O . ALA A 1 184 ? 45.947 60.315 22.604 1.00 24.40 184 ALA A O 1
ATOM 1367 N N . LYS A 1 185 ? 44.517 61.518 23.844 1.00 22.27 185 LYS A N 1
ATOM 1368 C CA . LYS A 1 185 ? 44.745 60.713 25.031 1.00 22.65 185 LYS A CA 1
ATOM 1369 C C . LYS A 1 185 ? 43.493 59.896 25.273 1.00 20.74 185 LYS A C 1
ATOM 1370 O O . LYS A 1 185 ? 42.444 60.248 24.759 1.00 19.87 185 LYS A O 1
ATOM 1376 N N . GLU A 1 186 ? 43.614 58.808 26.017 1.00 20.51 186 GLU A N 1
ATOM 1377 C CA . GLU A 1 186 ? 42.439 57.966 26.331 1.00 20.89 186 GLU A CA 1
ATOM 1378 C C . GLU A 1 186 ? 41.416 58.787 27.107 1.00 20.32 186 GLU A C 1
ATOM 1379 O O . GLU A 1 186 ? 41.796 59.594 27.983 1.00 19.80 186 GLU A O 1
ATOM 1385 N N . LEU A 1 187 ? 40.134 58.544 26.821 1.00 18.52 187 LEU A N 1
ATOM 1386 C CA . LEU A 1 187 ? 39.049 59.281 27.466 1.00 18.93 187 LEU A CA 1
ATOM 1387 C C . LEU A 1 187 ? 39.168 59.158 28.977 1.00 20.12 187 LEU A C 1
ATOM 1388 O O . LEU A 1 187 ? 38.911 60.123 29.710 1.00 20.78 187 LEU A O 1
ATOM 1393 N N . TYR A 1 188 ? 39.578 57.975 29.424 1.00 21.74 188 TYR A N 1
ATOM 1394 C CA . TYR A 1 188 ? 39.736 57.614 30.836 1.00 25.64 188 TYR A CA 1
ATOM 1395 C C . TYR A 1 188 ? 40.626 58.631 31.570 1.00 26.90 188 TYR A C 1
ATOM 1396 O O . TYR A 1 188 ? 40.408 58.931 32.747 1.00 26.94 188 TYR A O 1
ATOM 1405 N N . ARG A 1 189 ? 41.606 59.166 30.847 1.00 27.54 189 ARG A N 1
ATOM 1406 C CA . ARG A 1 189 ? 42.600 60.115 31.394 1.00 29.70 189 ARG A CA 1
ATOM 1407 C C . ARG A 1 189 ? 42.238 61.597 31.249 1.00 30.11 189 ARG A C 1
ATOM 1408 O O . ARG A 1 189 ? 42.975 62.473 31.737 1.00 31.43 189 ARG A O 1
ATOM 1416 N N . VAL A 1 190 ? 41.139 61.892 30.571 1.00 30.35 190 VAL A N 1
ATOM 1417 C CA . VAL A 1 190 ? 40.763 63.261 30.233 1.00 30.74 190 VAL A CA 1
ATOM 1418 C C . VAL A 1 190 ? 39.432 63.641 30.887 1.00 31.15 190 VAL A C 1
ATOM 1419 O O . VAL A 1 190 ? 38.446 62.902 30.781 1.00 31.80 190 VAL A O 1
ATOM 1423 N N . ARG A 1 191 ? 39.399 64.779 31.573 1.00 30.76 191 ARG A N 1
ATOM 1424 C CA . ARG A 1 191 ? 38.142 65.315 32.086 1.00 31.00 191 ARG A CA 1
ATOM 1425 C C . ARG A 1 191 ? 37.559 66.235 31.029 1.00 29.99 191 ARG A C 1
ATOM 1426 O O . ARG A 1 191 ? 38.223 67.188 30.617 1.00 30.04 191 ARG A O 1
ATOM 1434 N N . VAL A 1 192 ? 36.361 65.925 30.540 1.00 27.72 192 VAL A N 1
ATOM 1435 C CA . VAL A 1 192 ? 35.653 66.813 29.608 1.00 26.70 192 VAL A CA 1
ATOM 1436 C C . VAL A 1 192 ? 34.594 67.658 30.325 1.00 25.95 192 VAL A C 1
ATOM 1437 O O . VAL A 1 192 ? 33.997 67.217 31.322 1.00 24.85 192 VAL A O 1
ATOM 1441 N N . GLU A 1 193 ? 34.373 68.870 29.816 1.00 25.22 193 GLU A N 1
ATOM 1442 C CA . GLU A 1 193 ? 33.387 69.795 30.403 1.00 24.32 193 GLU A CA 1
ATOM 1443 C C . GLU A 1 193 ? 32.083 69.784 29.625 1.00 23.29 193 GLU A C 1
ATOM 1444 O O . GLU A 1 193 ? 31.100 70.394 30.030 1.00 22.66 193 GLU A O 1
ATOM 1454 N N . ASN A 1 194 ? 32.053 69.058 28.502 1.00 21.64 194 ASN A N 1
ATOM 1455 C CA . ASN A 1 194 ? 30.809 68.806 27.789 1.00 20.30 194 ASN A CA 1
ATOM 1456 C C . ASN A 1 194 ? 30.588 67.299 27.587 1.00 19.58 194 ASN A C 1
ATOM 1457 O O . ASN A 1 194 ? 30.509 66.837 26.447 1.00 19.00 194 ASN A O 1
ATOM 1462 N N . PRO A 1 195 ? 30.472 66.543 28.695 1.00 18.92 195 PRO A N 1
ATOM 1463 C CA . PRO A 1 195 ? 30.356 65.070 28.583 1.00 19.13 195 PRO A CA 1
ATOM 1464 C C . PRO A 1 195 ? 29.144 64.611 27.789 1.00 20.09 195 PRO A C 1
ATOM 1465 O O . PRO A 1 195 ? 29.194 63.542 27.144 1.00 19.68 195 PRO A O 1
ATOM 1469 N N . ASP A 1 196 ? 28.043 65.364 27.839 1.00 20.44 196 ASP A N 1
ATOM 1470 C CA . ASP A 1 196 ? 26.855 64.920 27.140 1.00 22.35 196 ASP A CA 1
ATOM 1471 C C . ASP A 1 196 ? 27.078 64.946 25.633 1.00 22.21 196 ASP A C 1
ATOM 1472 O O . ASP A 1 196 ? 26.641 64.034 24.927 1.00 21.34 196 ASP A O 1
ATOM 1477 N N . GLU A 1 197 ? 27.754 65.988 25.150 1.00 21.24 197 GLU A N 1
ATOM 1478 C CA . GLU A 1 197 ? 28.065 66.113 23.733 1.00 21.89 197 GLU A CA 1
ATOM 1479 C C . GLU A 1 197 ? 29.077 65.053 23.324 1.00 20.08 197 GLU A C 1
ATOM 1480 O O . GLU A 1 197 ? 28.943 64.466 22.253 1.00 20.40 197 GLU A O 1
ATOM 1486 N N . VAL A 1 198 ? 30.071 64.812 24.178 1.00 18.70 198 VAL A N 1
ATOM 1487 C CA . VAL A 1 198 ? 31.116 63.794 23.890 1.00 17.82 198 VAL A CA 1
ATOM 1488 C C . VAL A 1 198 ? 30.484 62.400 23.748 1.00 17.54 198 VAL A C 1
ATOM 1489 O O . VAL A 1 198 ? 30.775 61.673 22.780 1.00 16.00 198 VAL A O 1
ATOM 1493 N N . LEU A 1 199 ? 29.609 62.054 24.695 1.00 17.12 199 LEU A N 1
ATOM 1494 C CA . LEU A 1 199 ? 28.895 60.771 24.648 1.00 17.81 199 LEU A CA 1
ATOM 1495 C C . LEU A 1 199 ? 28.068 60.677 23.365 1.00 18.31 199 LEU A C 1
ATOM 1496 O O . LEU A 1 199 ? 28.093 59.667 22.670 1.00 17.17 199 LEU A O 1
ATOM 1501 N N . ASP A 1 200 ? 27.371 61.758 23.007 1.00 18.34 200 ASP A N 1
ATOM 1502 C CA . ASP A 1 200 ? 26.593 61.742 21.775 1.00 20.19 200 ASP A CA 1
ATOM 1503 C C . ASP A 1 200 ? 27.485 61.524 20.546 1.00 19.28 200 ASP A C 1
ATOM 1504 O O . ASP A 1 200 ? 27.074 60.830 19.647 1.00 19.36 200 ASP A O 1
ATOM 1509 N N . MET A 1 201 ? 28.691 62.094 20.537 1.00 19.56 201 MET A N 1
ATOM 1510 C CA . MET A 1 201 ? 29.603 61.935 19.396 1.00 21.76 201 MET A CA 1
ATOM 1511 C C . MET A 1 201 ? 30.036 60.477 19.312 1.00 19.18 201 MET A C 1
ATOM 1512 O O . MET A 1 201 ? 30.117 59.924 18.220 1.00 18.54 201 MET A O 1
ATOM 1517 N N . ILE A 1 202 ? 30.288 59.867 20.470 1.00 16.92 202 ILE A N 1
ATOM 1518 C CA . ILE A 1 202 ? 30.704 58.444 20.482 1.00 15.59 202 ILE A CA 1
ATOM 1519 C C . ILE A 1 202 ? 29.570 57.578 19.932 1.00 15.74 202 ILE A C 1
ATOM 1520 O O . ILE A 1 202 ? 29.782 56.713 19.044 1.00 16.02 202 ILE A O 1
ATOM 1525 N N . LEU A 1 203 ? 28.357 57.818 20.437 1.00 15.37 203 LEU A N 1
ATOM 1526 C CA . LEU A 1 203 ? 27.194 57.023 20.026 1.00 15.89 203 LEU A CA 1
ATOM 1527 C C . LEU A 1 203 ? 26.870 57.228 18.548 1.00 16.71 203 LEU A C 1
ATOM 1528 O O . LEU A 1 203 ? 26.470 56.281 17.865 1.00 16.21 203 LEU A O 1
ATOM 1533 N N . GLU A 1 204 ? 27.097 58.448 18.042 1.00 17.39 204 GLU A N 1
ATOM 1534 C CA . GLU A 1 204 ? 26.968 58.695 16.606 1.00 18.86 204 GLU A CA 1
ATOM 1535 C C . GLU A 1 204 ? 27.974 57.877 15.769 1.00 18.20 204 GLU A C 1
ATOM 1536 O O . GLU A 1 204 ? 27.622 57.328 14.708 1.00 16.50 204 GLU A O 1
ATOM 1542 N N . GLU A 1 205 ? 29.208 57.766 16.264 1.00 18.11 205 GLU A N 1
ATOM 1543 C CA . GLU A 1 205 ? 30.217 56.955 15.597 1.00 17.95 205 GLU A CA 1
ATOM 1544 C C . GLU A 1 205 ? 29.849 55.483 15.645 1.00 17.78 205 GLU A C 1
ATOM 1545 O O . GLU A 1 205 ? 30.023 54.788 14.660 1.00 17.51 205 GLU A O 1
ATOM 1551 N N . VAL A 1 206 ? 29.318 55.015 16.776 1.00 16.17 206 VAL A N 1
ATOM 1552 C CA . VAL A 1 206 ? 28.813 53.642 16.872 1.00 16.57 206 VAL A CA 1
ATOM 1553 C C . VAL A 1 206 ? 27.752 53.390 15.803 1.00 16.24 206 VAL A C 1
ATOM 1554 O O . VAL A 1 206 ? 27.777 52.345 15.157 1.00 16.06 206 VAL A O 1
ATOM 1558 N N . ALA A 1 207 ? 26.830 54.339 15.620 1.00 16.13 207 ALA A N 1
ATOM 1559 C CA . ALA A 1 207 ? 25.786 54.206 14.585 1.00 16.42 207 ALA A CA 1
ATOM 1560 C C . ALA A 1 207 ? 26.413 54.166 13.198 1.00 16.26 207 ALA A C 1
ATOM 1561 O O . ALA A 1 207 ? 25.978 53.369 12.351 1.00 17.44 207 ALA A O 1
ATOM 1563 N N . LYS A 1 208 ? 27.429 54.992 12.960 1.00 15.71 208 LYS A N 1
ATOM 1564 C CA . LYS A 1 208 ? 28.078 54.993 11.634 1.00 16.03 208 LYS A CA 1
ATOM 1565 C C . LYS A 1 208 ? 28.816 53.668 11.361 1.00 16.14 208 LYS A C 1
ATOM 1566 O O . LYS A 1 208 ? 28.794 53.151 10.240 1.00 16.28 208 LYS A O 1
ATOM 1572 N N . PHE A 1 209 ? 29.459 53.111 12.393 1.00 15.10 209 PHE A N 1
ATOM 1573 C CA . PHE A 1 209 ? 30.105 51.793 12.247 1.00 14.60 209 PHE A CA 1
ATOM 1574 C C . PHE A 1 209 ? 29.056 50.733 11.886 1.00 15.64 209 PHE A C 1
ATOM 1575 O O . PHE A 1 209 ? 29.253 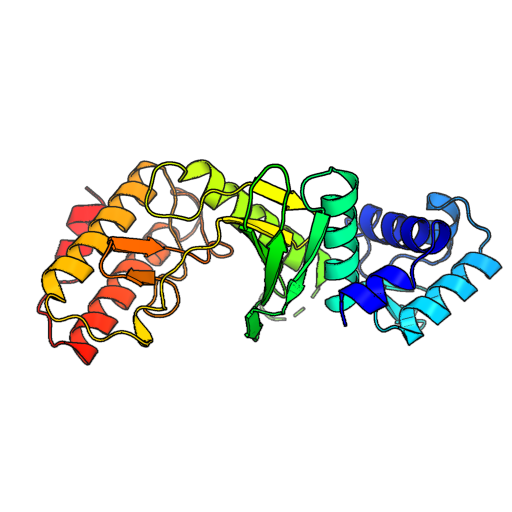49.912 10.975 1.00 15.72 209 PHE A O 1
ATOM 1583 N N . TYR A 1 210 ? 27.946 50.759 12.617 1.00 15.99 210 TYR A N 1
ATOM 1584 C CA . TYR A 1 210 ? 26.860 49.784 12.413 1.00 18.21 210 TYR A CA 1
ATOM 1585 C C . TYR A 1 210 ? 26.314 49.874 10.978 1.00 19.64 210 TYR A C 1
ATOM 1586 O O . TYR A 1 210 ? 26.101 48.838 10.322 1.00 19.80 210 TYR A O 1
ATOM 1595 N N . HIS A 1 211 ? 26.138 51.101 10.481 1.00 20.59 211 HIS A N 1
ATOM 1596 C CA . HIS A 1 211 ? 25.709 51.315 9.079 1.00 21.95 211 HIS A CA 1
ATOM 1597 C C . HIS A 1 211 ? 26.683 50.672 8.087 1.00 22.15 211 HIS A C 1
ATOM 1598 O O . HIS A 1 211 ? 26.276 50.200 7.015 1.00 23.67 211 HIS A O 1
ATOM 1611 N N . ARG A 1 212 ? 27.963 50.622 8.455 1.00 21.46 212 ARG A N 1
ATOM 1612 C CA . ARG A 1 212 ? 28.986 49.983 7.630 1.00 21.18 212 ARG A CA 1
ATOM 1613 C C . ARG A 1 212 ? 29.154 48.493 7.901 1.00 21.33 212 ARG A C 1
ATOM 1614 O O . ARG A 1 212 ? 30.046 47.852 7.315 1.00 22.10 212 ARG A O 1
ATOM 1622 N N . GLY A 1 213 ? 28.294 47.962 8.776 1.00 19.49 213 GLY A N 1
ATOM 1623 C CA . GLY A 1 213 ? 28.233 46.552 9.113 1.00 19.38 213 GLY A CA 1
ATOM 1624 C C . GLY A 1 213 ? 29.290 46.108 10.105 1.00 18.86 213 GLY A C 1
ATOM 1625 O O . GLY A 1 213 ? 29.654 44.937 10.108 1.00 18.88 213 GLY A O 1
ATOM 1626 N N . ILE A 1 214 ? 29.774 47.031 10.950 1.00 17.62 214 ILE A N 1
ATOM 1627 C CA . ILE A 1 214 ? 30.831 46.719 11.909 1.00 17.10 214 ILE A CA 1
ATOM 1628 C C . ILE A 1 214 ? 30.334 47.000 13.324 1.00 15.80 214 ILE A C 1
ATOM 1629 O O . ILE A 1 214 ? 29.752 48.068 13.575 1.00 15.37 214 ILE A O 1
ATOM 1634 N N . VAL A 1 215 ? 30.573 46.039 14.217 1.00 14.60 215 VAL A N 1
ATOM 1635 C CA . VAL A 1 215 ? 30.415 46.256 15.652 1.00 14.15 215 VAL A CA 1
ATOM 1636 C C . VAL A 1 215 ? 31.805 46.230 16.339 1.00 13.90 215 VAL A C 1
ATOM 1637 O O . VAL A 1 215 ? 32.537 45.246 16.204 1.00 14.67 215 VAL A O 1
ATOM 1641 N N . HIS A 1 216 ? 32.149 47.288 17.090 1.00 13.59 216 HIS A N 1
ATOM 1642 C CA . HIS A 1 216 ? 33.465 47.424 17.715 1.00 13.69 216 HIS A CA 1
ATOM 1643 C C . HIS A 1 216 ? 33.866 46.250 18.627 1.00 15.37 216 HIS A C 1
ATOM 1644 O O . HIS A 1 216 ? 34.928 45.662 18.447 1.00 15.78 216 HIS A O 1
ATOM 1651 N N . GLY A 1 217 ? 33.024 45.939 19.610 1.00 15.61 217 GLY A N 1
ATOM 1652 C CA . GLY A 1 217 ? 33.221 44.774 20.473 1.00 16.59 217 GLY A CA 1
ATOM 1653 C C . GLY A 1 217 ? 33.987 44.988 21.766 1.00 17.23 217 GLY A C 1
ATOM 1654 O O . GLY A 1 217 ? 34.056 44.078 22.617 1.00 18.17 217 GLY A O 1
ATOM 1655 N N . ASP A 1 218 ? 34.588 46.166 21.939 1.00 16.36 218 ASP A N 1
ATOM 1656 C CA . ASP A 1 218 ? 35.297 46.477 23.194 1.00 18.12 218 ASP A CA 1
ATOM 1657 C C . ASP A 1 218 ? 35.255 47.962 23.472 1.00 16.91 218 ASP A C 1
ATOM 1658 O O . ASP A 1 218 ? 36.238 48.553 23.919 1.00 18.47 218 ASP A O 1
ATOM 1663 N N . LEU A 1 219 ? 34.117 48.589 23.208 1.00 15.93 219 LEU A N 1
ATOM 1664 C CA . LEU A 1 219 ? 34.024 50.025 23.383 1.00 15.27 219 LEU A CA 1
ATOM 1665 C C . LEU A 1 219 ? 34.091 50.353 24.855 1.00 15.61 219 LEU A C 1
ATOM 1666 O O . LEU A 1 219 ? 33.363 49.770 25.677 1.00 15.93 219 LEU A O 1
ATOM 1671 N N . SER A 1 220 ? 34.985 51.281 25.188 1.00 15.63 220 SER A N 1
ATOM 1672 C CA . SER A 1 220 ? 35.211 51.644 26.571 1.00 16.20 220 SER A CA 1
ATOM 1673 C C . SER A 1 220 ? 35.948 52.984 26.661 1.00 16.26 220 SER A C 1
ATOM 1674 O O . SER A 1 220 ? 36.422 53.532 25.654 1.00 15.13 220 SER A O 1
ATOM 1677 N N . GLN A 1 221 ? 36.082 53.465 27.891 1.00 15.58 221 GLN A N 1
ATOM 1678 C CA . GLN A 1 221 ? 36.863 54.650 28.171 1.00 16.80 221 GLN A CA 1
ATOM 1679 C C . GLN A 1 221 ? 38.348 54.492 27.810 1.00 16.13 221 GLN A C 1
ATOM 1680 O O . GLN A 1 221 ? 39.075 55.478 27.767 1.00 17.56 221 GLN A O 1
ATOM 1686 N N . TYR A 1 222 ? 38.789 53.267 27.583 1.00 16.59 222 TYR A N 1
ATOM 1687 C CA . TYR A 1 222 ? 40.201 53.031 27.276 1.00 17.31 222 TYR A CA 1
ATOM 1688 C C . TYR A 1 222 ? 40.442 53.013 25.786 1.00 16.91 222 TYR A C 1
ATOM 1689 O O . TYR A 1 222 ? 41.610 53.086 25.356 1.00 16.51 222 TYR A O 1
ATOM 1698 N N . ASN A 1 223 ? 39.357 52.902 25.010 1.00 15.64 223 ASN A N 1
ATOM 1699 C CA . ASN A 1 223 ? 39.458 52.789 23.545 1.00 16.50 223 ASN A CA 1
ATOM 1700 C C . ASN A 1 223 ? 38.840 53.943 22.749 1.00 15.88 223 ASN A C 1
ATOM 1701 O O . ASN A 1 223 ? 38.619 53.838 21.533 1.00 16.51 223 ASN A O 1
ATOM 1706 N N . VAL A 1 224 ? 38.530 55.026 23.458 1.00 15.28 224 VAL A N 1
ATOM 1707 C CA . VAL A 1 224 ? 38.126 56.284 22.823 1.00 15.51 224 VAL A CA 1
ATOM 1708 C C . VAL A 1 224 ? 39.229 57.257 23.131 1.00 15.61 224 VAL A C 1
ATOM 1709 O O . VAL A 1 224 ? 39.588 57.421 24.302 1.00 16.63 224 VAL A O 1
ATOM 1713 N N . LEU A 1 225 ? 39.783 57.874 22.085 1.00 15.71 225 LEU A N 1
ATOM 1714 C CA . LEU A 1 225 ? 40.833 58.891 22.268 1.00 17.66 225 LEU A CA 1
ATOM 1715 C C . LEU A 1 225 ? 40.201 60.266 22.083 1.00 18.28 225 LEU A C 1
ATOM 1716 O O . LEU A 1 225 ? 39.317 60.443 21.238 1.00 18.23 225 LEU A O 1
ATOM 1721 N N . VAL A 1 226 ? 40.637 61.234 22.890 1.00 19.49 226 VAL A N 1
ATOM 1722 C CA . VAL A 1 226 ? 40.017 62.543 22.830 1.00 21.44 226 VAL A CA 1
ATOM 1723 C C . VAL A 1 226 ? 41.056 63.636 22.806 1.00 21.65 226 VAL A C 1
ATOM 1724 O O . VAL A 1 226 ? 42.089 63.559 23.498 1.00 21.57 226 VAL A O 1
ATOM 1728 N N . SER A 1 227 ? 40.744 64.656 22.034 1.00 23.29 227 SER A N 1
ATOM 1729 C CA . SER A 1 227 ? 41.452 65.919 22.148 1.00 25.31 227 SER A CA 1
ATOM 1730 C C . SER A 1 227 ? 40.470 67.054 21.950 1.00 26.37 227 SER A C 1
ATOM 1731 O O . SER A 1 227 ? 39.311 66.860 21.563 1.00 25.64 227 SER A O 1
ATOM 1734 N N . GLU A 1 228 ? 40.953 68.267 22.184 1.00 28.67 228 GLU A N 1
ATOM 1735 C CA . GLU A 1 228 ? 40.203 69.454 21.837 1.00 30.21 228 GLU A CA 1
ATOM 1736 C C . GLU A 1 228 ? 39.570 69.309 20.448 1.00 30.67 228 GLU A C 1
ATOM 1737 O O . GLU A 1 228 ? 38.462 69.797 20.222 1.00 30.85 228 GLU A O 1
ATOM 1743 N N . GLU A 1 229 ? 40.250 68.585 19.549 1.00 31.05 229 GLU A N 1
ATOM 1744 C CA . GLU A 1 229 ? 39.842 68.485 18.138 1.00 32.68 229 GLU A CA 1
ATOM 1745 C C . GLU A 1 229 ? 38.727 67.484 17.821 1.00 31.83 229 GLU A C 1
ATOM 1746 O O . GLU A 1 229 ? 38.063 67.585 16.773 1.00 32.78 229 GLU A O 1
ATOM 1752 N N . GLY A 1 230 ? 38.510 66.517 18.706 1.00 30.00 230 GLY A N 1
ATOM 1753 C CA . GLY A 1 230 ? 37.416 65.590 18.508 1.00 27.85 230 GLY A CA 1
ATOM 1754 C C . GLY A 1 230 ? 37.728 64.265 19.155 1.00 25.49 230 GLY A C 1
ATOM 1755 O O . GLY A 1 230 ? 38.587 64.184 20.035 1.00 25.11 230 GLY A O 1
ATOM 1756 N N . ILE A 1 231 ? 37.023 63.231 18.713 1.00 24.20 231 ILE A N 1
ATOM 1757 C CA . ILE A 1 231 ? 37.224 61.888 19.263 1.00 22.05 231 ILE A CA 1
ATOM 1758 C C . ILE A 1 231 ? 37.635 60.919 18.160 1.00 20.51 231 ILE A C 1
ATOM 1759 O O . ILE A 1 231 ? 37.315 61.117 16.987 1.00 19.53 231 ILE A O 1
ATOM 1764 N N . TRP A 1 232 ? 38.370 59.894 18.553 1.00 19.03 232 TRP A N 1
ATOM 1765 C CA . TRP A 1 232 ? 38.695 58.793 17.656 1.00 18.06 232 TRP A CA 1
ATOM 1766 C C . TRP A 1 232 ? 38.391 57.519 18.422 1.00 17.85 232 TRP A C 1
ATOM 1767 O O . TRP A 1 232 ? 38.444 57.494 19.667 1.00 19.01 232 TRP A O 1
ATOM 1778 N N . ILE A 1 233 ? 38.072 56.463 17.701 1.00 14.89 233 ILE A N 1
ATOM 1779 C CA . ILE A 1 233 ? 37.901 55.187 18.357 1.00 14.57 233 ILE A CA 1
ATOM 1780 C C . ILE A 1 233 ? 38.988 54.250 17.821 1.00 13.67 233 ILE A C 1
ATOM 1781 O O . ILE A 1 233 ? 39.295 54.250 16.632 1.00 13.67 233 ILE A O 1
ATOM 1786 N N . ILE A 1 234 ? 39.568 53.472 18.718 1.00 13.66 234 ILE A N 1
ATOM 1787 C CA . ILE A 1 234 ? 40.652 52.543 18.384 1.00 14.05 234 ILE A CA 1
ATOM 1788 C C . ILE A 1 234 ? 40.356 51.135 18.943 1.00 14.42 234 ILE A C 1
ATOM 1789 O O . ILE A 1 234 ? 39.374 50.936 19.666 1.00 14.81 234 ILE A O 1
ATOM 1794 N N . ASP A 1 235 ? 41.231 50.179 18.611 1.00 14.34 235 ASP A N 1
ATOM 1795 C CA . ASP A 1 235 ? 41.240 48.842 19.224 1.00 14.75 235 ASP A CA 1
ATOM 1796 C C . ASP A 1 235 ? 40.100 47.931 18.743 1.00 14.89 235 ASP A C 1
ATOM 1797 O O . ASP A 1 235 ? 39.101 47.680 19.470 1.00 15.46 235 ASP A O 1
ATOM 1802 N N . PHE A 1 236 ? 40.289 47.399 17.540 1.00 14.31 236 PHE A N 1
ATOM 1803 C CA . PHE A 1 236 ? 39.287 46.612 16.814 1.00 14.48 236 PHE A CA 1
ATOM 1804 C C . PHE A 1 236 ? 39.519 45.090 16.661 1.00 15.46 236 PHE A C 1
ATOM 1805 O O . PHE A 1 236 ? 38.838 44.475 15.859 1.00 15.72 236 PHE A O 1
ATOM 1813 N N . PRO A 1 237 ? 40.410 44.462 17.450 1.00 16.48 237 PRO A N 1
ATOM 1814 C CA . PRO A 1 237 ? 40.608 43.029 17.190 1.00 17.46 237 PRO A CA 1
ATOM 1815 C C . PRO A 1 237 ? 39.398 42.158 17.580 1.00 18.20 237 PRO A C 1
ATOM 1816 O O . PRO A 1 237 ? 39.267 41.051 17.080 1.00 18.92 237 PRO A O 1
ATOM 1820 N N . GLN A 1 238 ? 38.553 42.670 18.467 1.00 17.84 238 GLN A N 1
ATOM 1821 C CA . GLN A 1 238 ? 37.363 41.961 18.935 1.00 20.58 238 GLN A CA 1
ATOM 1822 C C . GLN A 1 238 ? 36.136 42.267 18.072 1.00 18.99 238 GLN A C 1
ATOM 1823 O O . GLN A 1 238 ? 35.033 41.770 18.354 1.00 19.11 238 GLN A O 1
ATOM 1829 N N . SER A 1 239 ? 36.309 43.080 17.032 1.00 17.65 239 SER A N 1
ATOM 1830 C CA . SER A 1 239 ? 35.158 43.531 16.236 1.00 16.66 239 SER A CA 1
ATOM 1831 C C . SER A 1 239 ? 34.478 42.357 15.540 1.00 17.59 239 SER A C 1
ATOM 1832 O O . SER A 1 239 ? 35.117 41.329 15.277 1.00 16.48 239 SER A O 1
ATOM 1835 N N . VAL A 1 240 ? 33.184 42.508 15.270 1.00 17.06 240 VAL A N 1
ATOM 1836 C CA . VAL A 1 240 ? 32.450 41.525 14.488 1.00 18.44 240 VAL A CA 1
ATOM 1837 C C . VAL A 1 240 ? 31.684 42.214 13.366 1.00 18.75 240 VAL A C 1
ATOM 1838 O O . VAL A 1 240 ? 31.437 43.413 13.420 1.00 18.58 240 VAL A O 1
ATOM 1842 N N . GLU A 1 241 ? 31.299 41.446 12.340 1.00 19.49 241 GLU A N 1
ATOM 1843 C CA . GLU A 1 241 ? 30.415 41.954 11.313 1.00 21.57 241 GLU A CA 1
ATOM 1844 C C . GLU A 1 241 ? 28.978 41.794 11.769 1.00 20.57 241 GLU A C 1
ATOM 1845 O O . GLU A 1 241 ? 28.612 40.812 12.425 1.00 21.34 241 GLU A O 1
ATOM 1851 N N . VAL A 1 242 ? 28.157 42.772 11.431 1.00 20.03 242 VAL A N 1
ATOM 1852 C CA . VAL A 1 242 ? 26.720 42.661 11.639 1.00 21.41 242 VAL A CA 1
ATOM 1853 C C . VAL A 1 242 ? 26.224 41.404 10.901 1.00 22.14 242 VAL A C 1
ATOM 1854 O O . VAL A 1 242 ? 26.560 41.196 9.732 1.00 22.43 242 VAL A O 1
ATOM 1858 N N . GLY A 1 243 ? 25.487 40.559 11.616 1.00 23.12 243 GLY A N 1
ATOM 1859 C CA . GLY A 1 243 ? 25.010 39.276 11.093 1.00 24.05 243 GLY A CA 1
ATOM 1860 C C . GLY A 1 243 ? 25.721 38.088 11.709 1.00 24.89 243 GLY A C 1
ATOM 1861 O O . GLY A 1 243 ? 25.178 36.973 11.712 1.00 25.91 243 GLY A O 1
ATOM 1862 N N . GLU A 1 244 ? 26.941 38.300 12.204 1.00 24.67 244 GLU A N 1
ATOM 1863 C CA . GLU A 1 244 ? 27.699 37.246 12.905 1.00 24.75 244 GLU A CA 1
ATOM 1864 C C . GLU A 1 244 ? 27.068 36.874 14.238 1.00 24.69 244 GLU A C 1
ATOM 1865 O O . GLU A 1 244 ? 26.437 37.705 14.876 1.00 23.75 244 GLU A O 1
ATOM 1871 N N . GLU A 1 245 ? 27.239 35.628 14.676 1.00 24.20 245 GLU A N 1
ATOM 1872 C CA . GLU A 1 245 ? 26.608 35.207 15.932 1.00 24.00 245 GLU A CA 1
ATOM 1873 C C . GLU A 1 245 ? 26.892 36.163 17.089 1.00 22.19 245 GLU A C 1
ATOM 1874 O O . GLU A 1 245 ? 28.047 36.499 17.364 1.00 22.02 245 GLU A O 1
ATOM 1880 N N . GLY A 1 246 ? 25.817 36.632 17.719 1.00 20.98 246 GLY A N 1
ATOM 1881 C CA . GLY A 1 246 ? 25.917 37.453 18.928 1.00 19.37 246 GLY A CA 1
ATOM 1882 C C . GLY A 1 246 ? 26.175 38.926 18.637 1.00 17.96 246 GLY A C 1
ATOM 1883 O O . GLY A 1 246 ? 26.331 39.707 19.571 1.00 16.82 246 GLY A O 1
ATOM 1884 N N . TRP A 1 247 ? 26.217 39.317 17.359 1.00 17.29 247 TRP A N 1
ATOM 1885 C CA . TRP A 1 247 ? 26.545 40.724 17.014 1.00 16.86 247 TRP A CA 1
ATOM 1886 C C . TRP A 1 247 ? 25.648 41.729 17.748 1.00 17.12 247 TRP A C 1
ATOM 1887 O O . TRP A 1 247 ? 26.102 42.815 18.142 1.00 16.19 247 TRP A O 1
ATOM 1898 N N . ARG A 1 248 ? 24.359 41.410 17.878 1.00 17.06 248 ARG A N 1
ATOM 1899 C CA . ARG A 1 248 ? 23.410 42.385 18.442 1.00 17.77 248 ARG A CA 1
ATOM 1900 C C . ARG A 1 248 ? 23.693 42.597 19.912 1.00 15.91 248 ARG A C 1
ATOM 1901 O O . ARG A 1 248 ? 23.620 43.718 20.400 1.00 14.19 248 ARG A O 1
ATOM 1909 N N . GLU A 1 249 ? 23.993 41.510 20.625 1.00 14.57 249 GLU A N 1
ATOM 1910 C CA . GLU A 1 249 ? 24.265 41.579 22.056 1.00 15.36 249 GLU A CA 1
ATOM 1911 C C . GLU A 1 249 ? 25.619 42.259 22.283 1.00 14.09 249 GLU A C 1
ATOM 1912 O O . GLU A 1 249 ? 25.799 42.972 23.264 1.00 13.93 249 GLU A O 1
ATOM 1918 N N . ILE A 1 250 ? 26.554 42.042 21.353 1.00 14.06 250 ILE A N 1
ATOM 1919 C CA . ILE A 1 250 ? 27.873 42.705 21.431 1.00 13.60 250 ILE A CA 1
ATOM 1920 C C . ILE A 1 250 ? 27.703 44.220 21.224 1.00 12.95 250 ILE A C 1
ATOM 1921 O O . ILE A 1 250 ? 28.319 44.994 21.935 1.00 12.66 250 ILE A O 1
ATOM 1926 N N . LEU A 1 251 ? 26.861 44.611 20.268 1.00 12.92 251 LEU A N 1
ATOM 1927 C CA . LEU A 1 251 ? 26.556 46.040 20.055 1.00 13.58 251 LEU A CA 1
ATOM 1928 C C . LEU A 1 251 ? 25.916 46.647 21.285 1.00 14.02 251 LEU A C 1
ATOM 1929 O O . LEU A 1 251 ? 26.325 47.738 21.732 1.00 14.05 251 LEU A O 1
ATOM 1934 N N . GLU A 1 252 ? 24.904 45.958 21.831 1.00 14.17 252 GLU A N 1
ATOM 1935 C CA . GLU A 1 252 ? 24.229 46.450 23.028 1.00 14.92 252 GLU A CA 1
ATOM 1936 C C . GLU A 1 252 ? 25.215 46.648 24.159 1.00 14.36 252 GLU A C 1
ATOM 1937 O O . GLU A 1 252 ? 25.101 47.611 24.905 1.00 14.29 252 GLU A O 1
ATOM 1943 N N . ARG A 1 253 ? 26.139 45.705 24.319 1.00 14.37 253 ARG A N 1
ATOM 1944 C CA . ARG A 1 253 ? 27.173 45.812 25.334 1.00 14.40 253 ARG A CA 1
ATOM 1945 C C . ARG A 1 253 ? 28.029 47.054 25.155 1.00 14.41 253 ARG A C 1
ATOM 1946 O O . ARG A 1 253 ? 28.298 47.759 26.120 1.00 14.25 253 ARG A O 1
ATOM 1954 N N . ASP A 1 254 ? 28.461 47.317 23.920 1.00 14.21 254 ASP A N 1
ATOM 1955 C CA . ASP A 1 254 ? 29.280 48.525 23.627 1.00 14.78 254 ASP A CA 1
ATOM 1956 C C . ASP A 1 254 ? 28.534 49.788 24.075 1.00 14.32 254 ASP A C 1
ATOM 1957 O O . ASP A 1 254 ? 29.101 50.671 24.729 1.00 14.21 254 ASP A O 1
ATOM 1962 N N . VAL A 1 255 ? 27.265 49.881 23.701 1.00 13.50 255 VAL A N 1
ATOM 1963 C CA . VAL A 1 255 ? 26.449 51.062 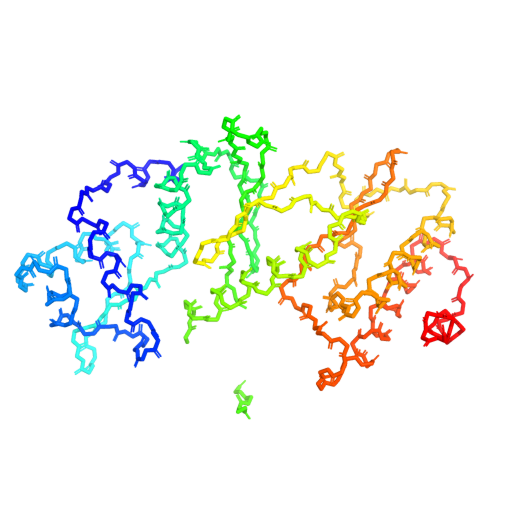24.024 1.00 13.84 255 VAL A CA 1
ATOM 1964 C C . VAL A 1 255 ? 26.243 51.135 25.540 1.00 13.66 255 VAL A C 1
ATOM 1965 O O . VAL A 1 255 ? 26.430 52.195 26.155 1.00 13.53 255 VAL A O 1
ATOM 1969 N N . ARG A 1 256 ? 25.875 50.011 26.160 1.00 13.86 256 ARG A N 1
ATOM 1970 C CA . ARG A 1 256 ? 25.641 49.991 27.597 1.00 15.11 256 ARG A CA 1
ATOM 1971 C C . ARG A 1 256 ? 26.896 50.390 28.366 1.00 14.74 256 ARG A C 1
ATOM 1972 O O . ARG A 1 256 ? 26.832 51.193 29.308 1.00 16.04 256 ARG A O 1
ATOM 1980 N N . ASN A 1 257 ? 28.047 49.856 27.959 1.00 13.77 257 ASN A N 1
ATOM 1981 C CA . ASN A 1 257 ? 29.275 50.107 28.680 1.00 14.32 257 ASN A CA 1
ATOM 1982 C C . ASN A 1 257 ? 29.711 51.573 28.583 1.00 14.77 257 ASN A C 1
ATOM 1983 O O . ASN A 1 257 ? 30.106 52.174 29.594 1.00 15.00 257 ASN A O 1
ATOM 1988 N N . ILE A 1 258 ? 29.620 52.155 27.391 1.00 13.76 258 ILE A N 1
ATOM 1989 C CA . ILE A 1 258 ? 30.056 53.568 27.261 1.00 14.32 258 ILE A CA 1
ATOM 1990 C C . ILE A 1 258 ? 29.092 54.514 28.011 1.00 14.94 258 ILE A C 1
ATOM 1991 O O . ILE A 1 258 ? 29.532 55.449 28.687 1.00 15.40 258 ILE A O 1
ATOM 1996 N N . ILE A 1 259 ? 27.794 54.234 27.941 1.00 14.28 259 ILE A N 1
ATOM 1997 C CA . ILE A 1 259 ? 26.829 55.080 28.668 1.00 15.05 259 ILE A CA 1
ATOM 1998 C C . ILE A 1 259 ? 27.044 54.940 30.175 1.00 15.26 259 ILE A C 1
ATOM 1999 O O . ILE A 1 259 ? 27.045 55.942 30.912 1.00 15.15 259 ILE A O 1
ATOM 2004 N N . THR A 1 260 ? 27.278 53.708 30.637 1.00 14.47 260 THR A N 1
ATOM 2005 C CA . THR A 1 260 ? 27.578 53.481 32.049 1.00 15.88 260 THR A CA 1
ATOM 2006 C C . THR A 1 260 ? 28.833 54.210 32.533 1.00 16.08 260 THR A C 1
ATOM 2007 O O . THR A 1 260 ? 28.849 54.788 33.627 1.00 15.48 260 THR A O 1
ATOM 2011 N N . TYR A 1 261 ? 29.864 54.255 31.689 1.00 14.78 261 TYR A N 1
ATOM 2012 C CA . TYR A 1 261 ? 31.051 54.994 32.032 1.00 15.20 261 TYR A CA 1
ATOM 2013 C C . TYR A 1 261 ? 30.681 56.468 32.256 1.00 15.11 261 TYR A C 1
ATOM 2014 O O . TYR A 1 261 ? 31.106 57.071 33.262 1.00 16.46 261 TYR A O 1
ATOM 2023 N N . PHE A 1 262 ? 29.924 57.040 31.330 1.00 14.66 262 PHE A N 1
ATOM 2024 C CA . PHE A 1 262 ? 29.560 58.466 31.440 1.00 15.40 262 PHE A CA 1
ATOM 2025 C C . PHE A 1 262 ? 28.641 58.717 32.637 1.00 16.57 262 PHE A C 1
ATOM 2026 O O . PHE A 1 262 ? 28.749 59.740 33.325 1.00 15.90 262 PHE A O 1
ATOM 2034 N N . SER A 1 263 ? 27.763 57.766 32.905 1.00 16.51 263 SER A N 1
ATOM 2035 C CA . SER A 1 263 ? 26.901 57.868 34.097 1.00 18.81 263 SER A CA 1
ATOM 2036 C C . SER A 1 263 ? 27.735 57.917 35.389 1.00 18.92 263 SER A C 1
ATOM 2037 O O . SER A 1 263 ? 27.539 58.812 36.244 1.00 19.61 263 SER A O 1
ATOM 2040 N N . ARG A 1 264 ? 28.662 56.979 35.554 1.00 18.48 264 ARG A N 1
ATOM 2041 C CA . ARG A 1 264 ? 29.489 56.935 36.767 1.00 19.49 264 ARG A CA 1
ATOM 2042 C C . ARG A 1 264 ? 30.401 58.149 36.915 1.00 20.05 264 ARG A C 1
ATOM 2043 O O . ARG A 1 264 ? 30.569 58.672 38.003 1.00 20.46 264 ARG A O 1
ATOM 2051 N N . THR A 1 265 ? 30.998 58.580 35.815 1.00 18.25 265 THR A N 1
ATOM 2052 C CA . THR A 1 265 ? 32.011 59.653 35.849 1.00 18.27 265 THR A CA 1
ATOM 2053 C C . THR A 1 265 ? 31.423 61.071 35.872 1.00 18.38 265 THR A C 1
ATOM 2054 O O . THR A 1 265 ? 32.009 61.990 36.504 1.00 19.49 265 THR A O 1
ATOM 2058 N N . TYR A 1 266 ? 30.327 61.276 35.142 1.00 18.02 266 TYR A N 1
ATOM 2059 C CA . TYR A 1 266 ? 29.763 62.603 34.900 1.00 18.94 266 TYR A CA 1
ATOM 2060 C C . TYR A 1 266 ? 28.315 62.745 35.312 1.00 19.39 266 TYR A C 1
ATOM 2061 O O . TYR A 1 266 ? 27.747 63.835 35.197 1.00 19.22 266 TYR A O 1
ATOM 2070 N N . ARG A 1 267 ? 27.688 61.629 35.697 1.00 19.78 267 ARG A N 1
ATOM 2071 C CA . ARG A 1 267 ? 26.244 61.608 35.944 1.00 20.55 267 ARG A CA 1
ATOM 2072 C C . ARG A 1 267 ? 25.402 62.058 34.758 1.00 20.87 267 ARG A C 1
ATOM 2073 O O . ARG A 1 267 ? 24.339 62.647 34.913 1.00 20.45 267 ARG A O 1
ATOM 2081 N N . THR A 1 268 ? 25.865 61.765 33.546 1.00 21.48 268 THR A N 1
ATOM 2082 C CA . THR A 1 268 ? 25.057 62.049 32.405 1.00 22.85 268 THR A CA 1
ATOM 2083 C C . THR A 1 268 ? 23.821 61.155 32.511 1.00 24.01 268 THR A C 1
ATOM 2084 O O . THR A 1 268 ? 23.869 60.052 33.082 1.00 24.45 268 THR A O 1
ATOM 2088 N N . GLU A 1 269 ? 22.713 61.677 32.016 1.00 25.43 269 GLU A N 1
ATOM 2089 C CA . GLU A 1 269 ? 21.463 60.956 31.983 1.00 28.04 269 GLU A CA 1
ATOM 2090 C C . GLU A 1 269 ? 21.217 60.632 30.527 1.00 28.34 269 GLU A C 1
ATOM 2091 O O . GLU A 1 269 ? 20.985 61.520 29.687 1.00 30.41 269 GLU A O 1
ATOM 2097 N N . LYS A 1 270 ? 21.376 59.360 30.208 1.00 27.60 270 LYS A N 1
ATOM 2098 C CA . LYS A 1 270 ? 21.142 58.877 28.868 1.00 27.20 270 LYS A CA 1
ATOM 2099 C C . LYS A 1 270 ? 20.510 57.519 29.023 1.00 26.88 270 LYS A C 1
ATOM 2100 O O . LYS A 1 270 ? 21.077 56.639 29.667 1.00 26.48 270 LYS A O 1
ATOM 2106 N N . ASP A 1 271 ? 19.345 57.346 28.417 1.00 26.37 271 ASP A N 1
ATOM 2107 C CA . ASP A 1 271 ? 18.635 56.093 28.529 1.00 26.83 271 ASP A CA 1
ATOM 2108 C C . ASP A 1 271 ? 19.282 55.058 27.604 1.00 25.28 271 ASP A C 1
ATOM 2109 O O . ASP A 1 271 ? 19.348 55.255 26.401 1.00 25.10 271 ASP A O 1
ATOM 2114 N N . ILE A 1 272 ? 19.750 53.966 28.188 1.00 24.59 272 ILE A N 1
ATOM 2115 C CA . ILE A 1 272 ? 20.492 52.937 27.432 1.00 23.31 272 ILE A CA 1
ATOM 2116 C C . ILE A 1 272 ? 19.597 52.264 26.371 1.00 23.41 272 ILE A C 1
ATOM 2117 O O . ILE A 1 272 ? 19.968 52.176 25.204 1.00 21.75 272 ILE A O 1
ATOM 2122 N N . ASN A 1 273 ? 18.394 51.835 26.768 1.00 24.53 273 ASN A N 1
ATOM 2123 C CA . ASN A 1 273 ? 17.444 51.228 25.823 1.00 24.88 273 ASN A CA 1
ATOM 2124 C C . ASN A 1 273 ? 17.127 52.096 24.606 1.00 24.78 273 ASN A C 1
ATOM 2125 O O . ASN A 1 273 ? 17.183 51.633 23.464 1.00 24.12 273 ASN A O 1
ATOM 2130 N N . SER A 1 274 ? 16.800 53.368 24.836 1.00 23.87 274 SER A N 1
ATOM 2131 C CA . SER A 1 274 ? 16.515 54.265 23.725 1.00 24.27 274 SER A CA 1
ATOM 2132 C C . SER A 1 274 ? 17.732 54.507 22.862 1.00 23.06 274 SER A C 1
ATOM 2133 O O . SER A 1 274 ? 17.618 54.634 21.651 1.00 23.18 274 SER A O 1
ATOM 2136 N N . ALA A 1 275 ? 18.906 54.580 23.496 1.00 22.24 275 ALA A N 1
ATOM 2137 C CA . ALA A 1 275 ? 20.149 54.806 22.750 1.00 21.42 275 ALA A CA 1
ATOM 2138 C C . ALA A 1 275 ? 20.418 53.623 21.810 1.00 20.56 275 ALA A C 1
ATOM 2139 O O . ALA A 1 275 ? 20.789 53.808 20.649 1.00 21.36 275 ALA A O 1
ATOM 2141 N N . ILE A 1 276 ? 20.216 52.414 22.317 1.00 20.01 276 ILE A N 1
ATOM 2142 C CA . ILE A 1 276 ? 20.396 51.200 21.525 1.00 20.38 276 ILE A CA 1
ATOM 2143 C C . ILE A 1 276 ? 19.368 51.166 20.387 1.00 20.28 276 ILE A C 1
ATOM 2144 O O . ILE A 1 276 ? 19.692 50.934 19.233 1.00 19.49 276 ILE A O 1
ATOM 2149 N N . ASP A 1 277 ? 18.115 51.442 20.736 1.00 21.13 277 ASP A N 1
ATOM 2150 C CA . ASP A 1 277 ? 17.036 51.397 19.754 1.00 22.69 277 ASP A CA 1
ATOM 2151 C C . ASP A 1 277 ? 17.215 52.428 18.647 1.00 23.06 277 ASP A C 1
ATOM 2152 O O . ASP A 1 277 ? 16.943 52.144 17.477 1.00 23.89 277 ASP A O 1
ATOM 2157 N N . ARG A 1 278 ? 17.722 53.610 19.001 1.00 23.80 278 ARG A N 1
ATOM 2158 C CA . ARG A 1 278 ? 18.022 54.635 18.010 1.00 24.89 278 ARG A CA 1
ATOM 2159 C C . ARG A 1 278 ? 19.088 54.171 17.027 1.00 25.38 278 ARG A C 1
ATOM 2160 O O . ARG A 1 278 ? 18.961 54.372 15.827 1.00 25.33 278 ARG A O 1
ATOM 2168 N N . ILE A 1 279 ? 20.157 53.577 17.552 1.00 24.59 279 ILE A N 1
ATOM 2169 C CA . ILE A 1 279 ? 21.228 53.085 16.704 1.00 25.91 279 ILE A CA 1
ATOM 2170 C C . ILE A 1 279 ? 20.696 52.018 15.754 1.00 26.96 279 ILE A C 1
ATOM 2171 O O . ILE A 1 279 ? 20.940 52.076 14.554 1.00 28.42 279 ILE A O 1
ATOM 2176 N N . LEU A 1 280 ? 19.934 51.069 16.292 1.00 28.48 280 LEU A N 1
ATOM 2177 C CA . LEU A 1 280 ? 19.521 49.884 15.556 1.00 30.13 280 LEU A CA 1
ATOM 2178 C C . LEU A 1 280 ? 18.463 50.121 14.485 1.00 31.60 280 LEU A C 1
ATOM 2179 O O . LEU A 1 280 ? 18.328 49.294 13.588 1.00 32.73 280 LEU A O 1
ATOM 2184 N N . GLN A 1 281 ? 17.727 51.230 14.566 1.00 32.58 281 GLN A N 1
ATOM 2185 C CA . GLN A 1 281 ? 16.635 51.502 13.607 1.00 34.00 281 GLN A CA 1
ATOM 2186 C C . GLN A 1 281 ? 17.107 52.212 12.347 1.00 34.78 281 GLN A C 1
ATOM 2187 O O . GLN A 1 281 ? 17.991 53.067 12.403 1.00 36.28 281 GLN A O 1
#

Sequence (267 aa):
NIAELYGKMGKHSWRIMDAIFKNLWDYEYVPLQLISSHARIGEEKARNILKYLSDLRVVQNRQKDYEGSTFTFIGLSLYSLHRLVRSGKVDAIGKLMGEGKESAVFNCYSEKFGECVVKFHKVKVKEHFSVLAIRSARNEFRALQKLQGLAVPKVYAWEGNAVLMELIDAKELYRVRVENPDEVLDMILEEVAKFYHRGIVHGDLSQYNVLVSEEGIWIIDFPQSVEVGEEGWREILERDVRNIITYFSRTYRTEKDINSAIDRILQ

CATH classification: 1.10.10.10 (+2 more: 3.30.200.20, 1.10.510.10)